Protein AF-A0A553PMZ5-F1 (afdb_monomer)

Solvent-accessible surface area (backbone atoms only — not comparable to full-atom values): 15390 Å² total; per-residue (Å²): 136,86,77,82,78,83,72,42,67,52,76,37,65,59,65,65,88,88,61,95,73,50,71,80,76,51,76,93,72,90,85,48,59,67,47,66,32,43,62,90,55,87,46,72,47,79,44,76,46,96,58,75,43,43,52,51,56,40,78,38,53,38,37,26,44,36,59,35,34,36,34,27,56,89,56,85,76,92,64,89,60,58,68,68,71,72,69,84,50,91,54,49,40,40,18,55,47,14,23,52,38,24,82,64,43,45,42,38,35,35,39,41,76,38,75,64,66,69,65,32,56,49,51,20,50,52,47,38,67,71,43,66,94,65,82,58,71,48,69,64,48,78,46,73,51,60,51,39,66,67,79,47,48,32,23,26,39,35,31,39,45,93,53,75,62,55,47,66,45,83,69,26,67,72,69,44,51,67,71,49,55,50,64,41,54,86,67,82,43,64,22,34,39,74,47,86,33,48,52,61,58,72,92,69,83,86,79,89,78,90,79,90,69,97,62,71,61,81,42,70,75,47,38,54,56,48,53,53,51,52,49,52,52,45,32,75,73,72,44,65,85,83,67,81,87,76,84,79,81,83,79,87,78,132

InterPro domains:
  IPR003886 NIDO domain [PF06119] (62-151)
  IPR003886 NIDO domain [SM00539] (96-202)
  IPR052749 Alpha-tectorin [PTHR46160] (34-154)

Sequence (254 aa):
MAGSLVSHLLLLTSVLALSEIDDLIFYPSGSGVCTTLSDPNETFLLANFTTAFKYFGRTYTQVYVNNNGLLTFKKELPESSPIVFPSNGNEDYIAPLWSDLDDVGLGTYCYQQYSNGNVLDRATQDINQYFPNKGFVASWVFVATWDTTSTDQSTAGFDTIGSTNFFVIPNSSDGQTIPNLKSSSNIGTPGRWAFVVNKGTVNTVGLHLHLSSISNLTDSGNVQVILDKVKQKLVSNGLPSNIQLNLKKVLKKP

Radius of gyration: 20.06 Å; Cα contacts (8 Å, |Δi|>4): 451; chains: 1; bounding box: 42×59×55 Å

Secondary structure (DSSP, 8-state):
--------EEEEE------TTGGGTSPP-SSSEEEE--TT---EEEEEEEEEEEETTEEEEEEEEETTS-EESSS----SS--PSP---SS-EEEEEEE--STT--EEEEEEEESSSHHHHHHHHHHHHHSTTS----S-EEEEEEEE---S-EEEEEE-TTSS--EE-TTSSSSS-THHHHH--SSSSTTEEEEE--SPPP-----------SS-TTSHHHHHHHHHHHHHHHHHTT--TT------------

pLDDT: mean 78.0, std 17.65, range [22.89, 97.5]

Nearest PDB structures (foldseek):
  6rm3-assembly1_SAA  TM=2.200E-01  e=9.663E+00  Vairimorpha necatrix

Structure (mmCIF, N/CA/C/O backbone):
data_AF-A0A553PMZ5-F1
#
_entry.id   AF-A0A553PMZ5-F1
#
loop_
_atom_site.group_PDB
_atom_site.id
_atom_site.type_symbol
_atom_site.label_atom_id
_atom_site.label_alt_id
_atom_site.label_comp_id
_atom_site.label_asym_id
_atom_site.label_entity_id
_atom_site.label_seq_id
_atom_site.pdbx_PDB_ins_code
_atom_site.Cartn_x
_atom_site.Cartn_y
_atom_site.Cartn_z
_atom_site.occupancy
_atom_site.B_iso_or_equiv
_atom_site.auth_seq_id
_atom_site.auth_comp_id
_atom_site.auth_asym_id
_atom_site.auth_atom_id
_atom_site.pdbx_PDB_model_num
ATOM 1 N N . MET A 1 1 ? -14.764 23.176 18.452 1.00 25.45 1 MET A N 1
ATOM 2 C CA . MET A 1 1 ? -13.403 22.837 17.984 1.00 25.45 1 MET A CA 1
ATOM 3 C C . MET A 1 1 ? -13.499 21.558 17.173 1.00 25.45 1 MET A C 1
ATOM 5 O O . MET A 1 1 ? -13.689 20.497 17.750 1.00 25.45 1 MET A O 1
ATOM 9 N N . ALA A 1 2 ? -13.515 21.677 15.846 1.00 23.08 2 ALA A N 1
ATOM 10 C CA . ALA A 1 2 ? -13.634 20.540 14.940 1.00 23.08 2 ALA A CA 1
ATOM 11 C C . ALA A 1 2 ? -12.244 19.919 14.742 1.00 23.08 2 ALA A C 1
ATOM 13 O O . ALA A 1 2 ? -11.346 20.562 14.203 1.00 23.08 2 ALA A O 1
ATOM 14 N N . GLY A 1 3 ? -12.055 18.701 15.248 1.00 22.89 3 GLY A N 1
ATOM 15 C CA . GLY A 1 3 ? -10.835 17.932 15.036 1.00 22.89 3 GLY A CA 1
ATOM 16 C C . GLY A 1 3 ? -10.782 17.426 13.599 1.00 22.89 3 GLY A C 1
ATOM 17 O O . GLY A 1 3 ? -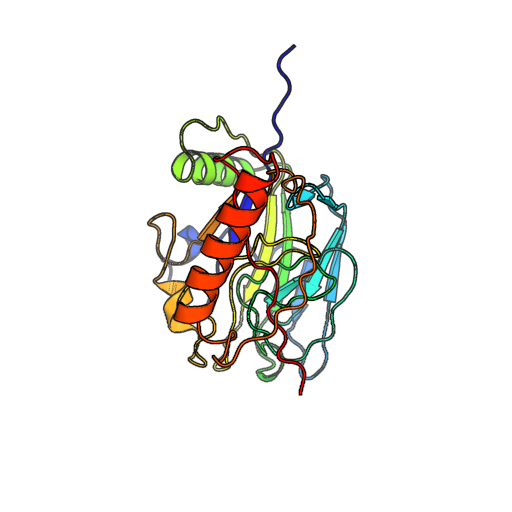11.652 16.668 13.180 1.00 22.89 3 GLY A O 1
ATOM 18 N N . SER A 1 4 ? -9.764 17.856 12.855 1.00 24.50 4 SER A N 1
ATOM 19 C CA . SER A 1 4 ? -9.429 17.316 11.538 1.00 24.50 4 SER A CA 1
ATOM 20 C C . SER A 1 4 ? -9.079 15.829 11.667 1.00 24.50 4 SER A C 1
ATOM 22 O O . SER A 1 4 ? -8.079 15.454 12.284 1.00 24.50 4 SER A O 1
ATOM 24 N N . LEU A 1 5 ? -9.934 14.967 11.116 1.00 23.52 5 LEU A N 1
ATOM 25 C CA . LEU A 1 5 ? -9.668 13.543 10.936 1.00 23.52 5 LEU A CA 1
ATOM 26 C C . LEU A 1 5 ? -8.742 13.381 9.728 1.00 23.52 5 LEU A C 1
ATOM 28 O O . LEU A 1 5 ? -9.196 13.183 8.603 1.00 23.52 5 LEU A O 1
ATOM 32 N N . VAL A 1 6 ? -7.431 13.453 9.969 1.00 25.88 6 VAL A N 1
ATOM 33 C CA . VAL A 1 6 ? -6.418 13.043 8.987 1.00 25.88 6 VAL A CA 1
ATOM 34 C C . VAL A 1 6 ? -6.680 11.574 8.650 1.00 25.88 6 VAL A C 1
ATOM 36 O O . VAL A 1 6 ? -6.454 10.685 9.477 1.00 25.88 6 VAL A O 1
ATOM 39 N N . SER A 1 7 ? -7.242 11.323 7.469 1.00 25.81 7 SER A N 1
ATOM 40 C CA . SER A 1 7 ? -7.565 9.974 7.016 1.00 25.81 7 SER A CA 1
ATOM 41 C C . SER A 1 7 ? -6.520 9.509 6.020 1.00 25.81 7 SER A C 1
ATOM 43 O O . SER A 1 7 ? -6.547 9.882 4.861 1.00 25.81 7 SER A O 1
ATOM 45 N N . HIS A 1 8 ? -5.566 8.707 6.475 1.00 30.11 8 HIS A N 1
ATOM 46 C CA . HIS A 1 8 ? -4.581 8.087 5.595 1.00 30.11 8 HIS A CA 1
ATOM 47 C C . HIS A 1 8 ? -5.246 6.973 4.780 1.00 30.11 8 HIS A C 1
ATOM 49 O O . 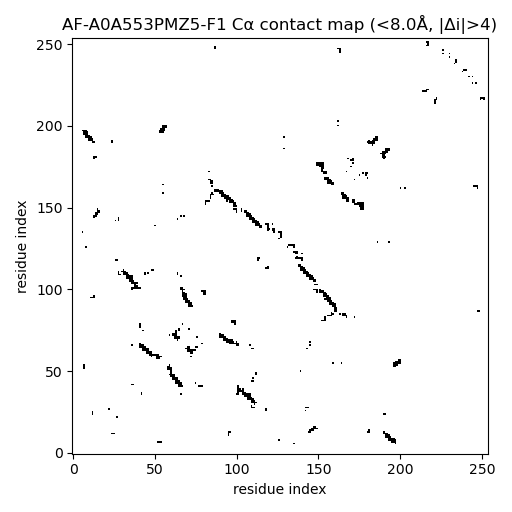HIS A 1 8 ? -5.810 6.033 5.348 1.00 30.11 8 HIS A O 1
ATOM 55 N N . LEU A 1 9 ? -5.209 7.104 3.454 1.00 29.83 9 LEU A N 1
ATOM 56 C CA . LEU A 1 9 ? -5.712 6.110 2.512 1.00 29.83 9 LEU A CA 1
ATOM 57 C C . LEU A 1 9 ? -4.575 5.665 1.597 1.00 29.83 9 LEU A C 1
ATOM 59 O O . LEU A 1 9 ? -3.805 6.492 1.117 1.00 29.83 9 LEU A O 1
ATOM 63 N N . LEU A 1 10 ? -4.494 4.361 1.363 1.00 32.41 10 LEU A N 1
ATOM 64 C CA . LEU A 1 10 ? -3.555 3.761 0.433 1.00 32.41 10 LEU A CA 1
ATOM 65 C C . LEU A 1 10 ? -4.269 3.473 -0.891 1.00 32.41 10 LEU A C 1
ATOM 67 O O . LEU A 1 10 ? -5.275 2.755 -0.894 1.00 32.41 10 LEU A O 1
ATOM 71 N N . LEU A 1 11 ? -3.749 4.022 -1.992 1.00 33.59 11 LEU A N 1
ATOM 72 C CA . LEU A 1 11 ? -4.148 3.654 -3.349 1.00 33.59 11 LEU A CA 1
ATOM 73 C C . LEU A 1 11 ? -3.040 2.786 -3.962 1.00 33.59 11 LEU A C 1
ATOM 75 O O . LEU A 1 11 ? -1.885 3.206 -3.982 1.00 33.59 11 LEU A O 1
ATOM 79 N N . LEU A 1 12 ? -3.388 1.587 -4.432 1.00 33.59 12 LEU A N 1
ATOM 80 C CA . LEU A 1 12 ? -2.475 0.690 -5.146 1.00 33.59 12 LEU A CA 1
ATOM 81 C C . LEU A 1 12 ? -2.867 0.670 -6.625 1.00 33.59 12 LEU A C 1
ATOM 83 O O . LEU A 1 12 ? -4.039 0.463 -6.952 1.00 33.59 12 LEU A O 1
ATOM 87 N N . THR A 1 13 ? -1.890 0.897 -7.501 1.00 33.28 13 THR A N 1
ATOM 88 C CA . THR A 1 13 ? -2.053 0.892 -8.960 1.00 33.28 13 THR A CA 1
ATOM 89 C C . THR A 1 13 ? -0.818 0.233 -9.591 1.00 33.28 13 THR A C 1
ATOM 91 O O . THR A 1 13 ? 0.295 0.623 -9.244 1.00 33.28 13 THR A O 1
ATOM 94 N N . SER A 1 14 ? -0.984 -0.729 -10.508 1.00 31.16 14 SER A N 1
ATOM 95 C CA . SER A 1 14 ? 0.113 -1.456 -11.191 1.00 31.16 14 SER A CA 1
ATOM 96 C C . SER A 1 14 ? 0.048 -1.299 -12.724 1.00 31.16 14 SER A C 1
ATOM 98 O O . SER A 1 14 ? -1.048 -1.414 -13.276 1.00 31.16 14 SER A O 1
ATOM 100 N N . VAL A 1 15 ? 1.189 -1.119 -13.414 1.00 36.25 15 VAL A N 1
ATOM 101 C CA . VAL A 1 15 ? 1.306 -1.043 -14.895 1.00 36.25 15 VAL A CA 1
ATOM 102 C C . VAL A 1 15 ? 2.106 -2.220 -15.468 1.00 36.25 15 VAL A C 1
ATOM 104 O O . VAL A 1 15 ? 3.082 -2.664 -14.881 1.00 36.25 15 VAL A O 1
ATOM 107 N N . LEU A 1 16 ? 1.701 -2.650 -16.668 1.00 28.86 16 LEU A N 1
ATOM 108 C CA . LEU A 1 16 ? 2.590 -3.059 -17.767 1.00 28.86 16 LEU A CA 1
ATOM 109 C C . LEU A 1 16 ? 2.116 -2.236 -18.996 1.00 28.86 16 LEU A C 1
ATOM 111 O O . LEU A 1 16 ? 0.916 -2.259 -19.264 1.00 28.86 16 LEU A O 1
ATOM 115 N N . ALA A 1 17 ? 3.001 -1.504 -19.681 1.00 30.05 17 ALA A N 1
ATOM 116 C CA . ALA A 1 17 ? 2.803 -0.573 -20.828 1.00 30.05 17 ALA A CA 1
ATOM 117 C C . ALA A 1 17 ? 1.750 -0.985 -21.909 1.00 30.05 17 ALA A C 1
ATOM 119 O O . ALA A 1 17 ? 1.487 -2.177 -22.060 1.00 30.05 17 ALA A O 1
ATOM 120 N N . LEU A 1 18 ? 1.122 -0.151 -22.770 1.00 33.75 18 LEU A N 1
ATOM 121 C CA . LEU A 1 18 ? 1.144 1.278 -23.170 1.00 33.75 18 LEU A CA 1
ATOM 122 C C . LEU A 1 18 ? -0.233 1.602 -23.828 1.00 33.75 18 LEU A C 1
ATOM 124 O O . LEU A 1 18 ? -0.583 0.929 -24.800 1.00 33.75 18 LEU A O 1
ATOM 128 N N . SER A 1 19 ? -0.980 2.633 -23.408 1.00 32.91 19 SER A N 1
ATOM 129 C CA . SER A 1 19 ? -1.878 3.421 -24.293 1.00 32.91 19 SER A CA 1
ATOM 130 C C . SER A 1 19 ? -2.309 4.744 -23.635 1.00 32.91 19 SER A C 1
ATOM 132 O O . SER A 1 19 ? -2.380 4.817 -22.417 1.00 32.91 19 SER A O 1
ATOM 134 N N . GLU A 1 20 ? -2.669 5.776 -24.411 1.00 34.62 20 GLU A N 1
ATOM 135 C CA . GLU A 1 20 ? -3.113 7.120 -23.949 1.00 34.62 20 GLU A CA 1
ATOM 136 C C . GLU A 1 20 ? -4.322 7.132 -22.970 1.00 34.62 20 GLU A C 1
ATOM 138 O O . GLU A 1 20 ? -4.733 8.187 -22.491 1.00 34.62 20 GLU A O 1
ATOM 143 N N . ILE A 1 21 ? -4.889 5.967 -22.636 1.00 40.78 21 ILE A N 1
ATOM 144 C CA . ILE A 1 21 ? -5.911 5.765 -21.593 1.00 40.78 21 ILE A CA 1
ATOM 145 C C . ILE A 1 21 ? -5.276 5.664 -20.179 1.00 40.78 21 ILE A C 1
ATOM 147 O O . ILE A 1 21 ? -5.972 5.841 -19.176 1.00 40.78 21 ILE A O 1
ATOM 151 N N . ASP A 1 22 ? -3.958 5.443 -20.078 1.00 50.66 22 ASP A N 1
ATOM 152 C CA . ASP A 1 22 ? -3.235 5.181 -18.822 1.00 50.66 22 ASP A CA 1
ATOM 153 C C . ASP A 1 22 ? -3.060 6.422 -17.915 1.00 50.66 22 ASP A C 1
ATOM 155 O O . ASP A 1 22 ? -3.093 6.291 -16.688 1.00 50.66 22 ASP A O 1
ATOM 159 N N . ASP A 1 23 ? -2.994 7.643 -18.461 1.00 49.78 23 ASP A N 1
ATOM 160 C CA . ASP A 1 23 ? -2.792 8.875 -17.665 1.00 49.78 23 ASP A CA 1
ATOM 161 C C . ASP A 1 23 ? -3.949 9.179 -16.691 1.00 49.78 23 ASP A C 1
ATOM 163 O O . ASP A 1 23 ? -3.778 9.850 -15.664 1.00 49.78 23 ASP A O 1
ATOM 167 N N . LEU A 1 24 ? -5.147 8.647 -16.967 1.00 57.34 24 LEU A N 1
ATOM 168 C CA . LEU A 1 24 ? -6.301 8.796 -16.079 1.00 57.34 24 LEU A CA 1
ATOM 169 C C . LEU A 1 24 ? -6.300 7.802 -14.914 1.00 57.34 24 LEU A C 1
ATOM 171 O O . LEU A 1 24 ? -7.015 8.021 -13.934 1.00 57.34 24 LEU A O 1
ATOM 175 N N . ILE A 1 25 ? -5.536 6.709 -14.982 1.00 68.06 25 ILE A N 1
ATOM 176 C CA . ILE A 1 25 ? -5.534 5.667 -13.946 1.00 68.06 25 ILE A CA 1
ATOM 177 C C . ILE A 1 25 ? -4.497 5.989 -12.866 1.00 68.06 25 ILE A C 1
ATOM 179 O O . ILE A 1 25 ? -4.815 5.874 -11.681 1.00 68.06 25 ILE A O 1
ATOM 183 N N . PHE A 1 26 ? -3.320 6.488 -13.244 1.00 74.56 26 PHE A N 1
ATOM 184 C CA . PHE A 1 26 ? -2.197 6.704 -12.325 1.00 74.56 26 PHE A CA 1
ATOM 185 C C . PHE A 1 26 ? -2.093 8.147 -11.847 1.00 74.56 26 PHE A C 1
ATOM 187 O O . PHE A 1 26 ? -2.431 9.086 -12.569 1.00 74.56 26 PHE A O 1
ATOM 194 N N . TYR A 1 27 ? -1.619 8.334 -10.616 1.00 84.44 27 TYR A N 1
ATOM 195 C CA . TYR A 1 27 ? -1.111 9.641 -10.208 1.00 84.44 27 TYR A CA 1
ATOM 196 C C . TYR A 1 27 ? 0.161 9.977 -10.992 1.00 84.44 27 TYR A C 1
ATOM 198 O O . TYR A 1 27 ? 0.856 9.054 -11.416 1.00 84.44 27 TYR A O 1
ATOM 206 N N . PRO A 1 28 ? 0.498 11.271 -11.152 1.00 82.12 28 PRO A N 1
ATOM 207 C CA . PRO A 1 28 ? 1.703 11.665 -11.869 1.00 82.12 28 PRO A CA 1
ATOM 208 C C . PRO A 1 28 ? 2.955 10.988 -11.294 1.00 82.12 28 PRO A C 1
ATOM 210 O O . PRO A 1 28 ? 3.172 10.997 -10.076 1.00 82.12 28 PRO A O 1
ATOM 213 N N . SER A 1 29 ? 3.760 10.419 -12.189 1.00 72.19 29 SER A N 1
ATOM 214 C CA . SER A 1 29 ? 4.991 9.679 -11.906 1.00 72.19 29 SER A CA 1
ATOM 215 C C . SER A 1 29 ? 6.175 10.269 -12.689 1.00 72.19 29 SER A C 1
ATOM 217 O O . SER A 1 29 ? 6.002 11.123 -13.557 1.00 72.19 29 SER A O 1
ATOM 219 N N . GLY A 1 30 ? 7.405 9.876 -12.343 1.00 64.38 30 GLY A N 1
ATOM 220 C CA . GLY A 1 30 ? 8.611 10.216 -13.114 1.00 64.38 30 GLY A CA 1
ATOM 221 C C . GLY A 1 30 ? 9.298 11.555 -12.797 1.00 64.38 30 GLY A C 1
ATOM 222 O O . GLY A 1 30 ? 10.467 11.708 -13.130 1.00 64.38 30 GLY A O 1
ATOM 223 N N . SER A 1 31 ? 8.652 12.504 -12.104 1.00 76.50 31 SER A N 1
ATOM 224 C CA . SER A 1 31 ? 9.313 13.749 -11.634 1.00 76.50 31 SER A CA 1
ATOM 225 C C . SER A 1 31 ? 9.898 13.669 -10.216 1.00 76.50 31 SER A C 1
ATOM 227 O O . SER A 1 31 ? 10.395 14.661 -9.682 1.00 76.50 31 SER A O 1
ATOM 229 N N . GLY A 1 32 ? 9.774 12.504 -9.581 1.00 86.19 32 GLY A N 1
ATOM 230 C CA . GLY A 1 32 ? 10.204 12.250 -8.212 1.00 86.19 32 GLY A CA 1
ATOM 231 C C . GLY A 1 32 ? 11.655 11.783 -8.094 1.00 86.19 32 GLY A C 1
ATOM 232 O O . GLY A 1 32 ? 12.478 11.973 -8.986 1.00 86.19 32 GLY A O 1
ATOM 233 N N . VAL A 1 33 ? 11.962 11.143 -6.966 1.00 94.19 33 VAL A N 1
ATOM 234 C CA . VAL A 1 33 ? 13.227 10.425 -6.781 1.00 94.19 33 VAL A CA 1
ATOM 235 C C . VAL A 1 33 ? 13.081 9.068 -7.449 1.00 94.19 33 VAL A C 1
ATOM 237 O O . VAL A 1 33 ? 12.208 8.295 -7.061 1.00 94.19 33 VAL A O 1
ATOM 240 N N . CYS A 1 34 ? 13.918 8.799 -8.444 1.00 91.44 34 CYS A N 1
ATOM 241 C CA . CYS A 1 34 ? 13.857 7.605 -9.276 1.00 91.44 34 CYS A CA 1
ATOM 242 C C . CYS A 1 34 ? 15.217 6.922 -9.347 1.00 91.44 34 CYS A C 1
ATOM 244 O O . CYS A 1 34 ? 16.255 7.586 -9.316 1.00 91.44 34 CYS A O 1
ATOM 246 N N . THR A 1 35 ? 15.201 5.607 -9.523 1.00 90.62 35 THR A N 1
ATOM 247 C CA . THR A 1 35 ? 16.377 4.845 -9.941 1.00 90.62 35 THR A CA 1
ATOM 248 C C . THR A 1 35 ? 15.960 3.723 -10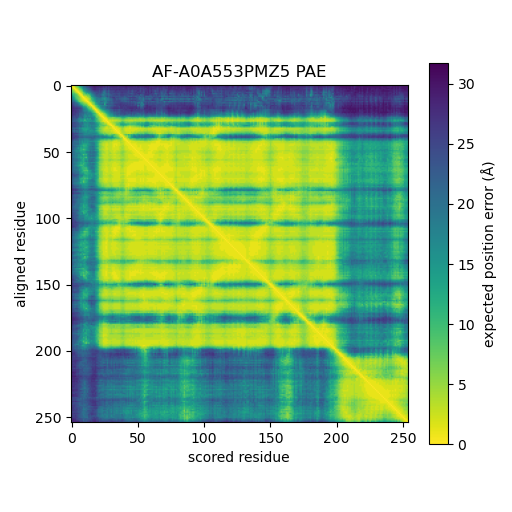.890 1.00 90.62 35 THR A C 1
ATOM 250 O O . THR A 1 35 ? 14.777 3.385 -11.004 1.00 90.62 35 THR A O 1
ATOM 253 N N . THR A 1 36 ? 16.925 3.191 -11.630 1.00 87.00 36 THR A N 1
ATOM 254 C CA . THR A 1 36 ? 16.708 2.066 -12.538 1.00 87.00 36 THR A CA 1
ATOM 255 C C . THR A 1 36 ? 16.542 0.779 -11.746 1.00 87.00 36 THR A C 1
ATOM 257 O O . THR A 1 36 ? 17.215 0.581 -10.732 1.00 87.00 36 THR A O 1
ATOM 260 N N . LEU A 1 37 ? 15.684 -0.113 -12.235 1.00 81.56 37 LEU A N 1
ATOM 261 C CA . LEU A 1 37 ? 15.741 -1.511 -11.818 1.00 81.56 37 LEU A CA 1
ATOM 262 C C . LEU A 1 37 ? 17.121 -2.045 -12.222 1.00 81.56 37 LEU A C 1
ATOM 264 O O . LEU A 1 37 ? 17.540 -1.858 -13.364 1.00 81.56 37 LEU A O 1
ATOM 268 N N . SER A 1 38 ? 17.869 -2.583 -11.259 1.00 71.25 38 SER A N 1
ATOM 269 C CA . SER A 1 38 ? 19.249 -3.031 -11.475 1.00 71.25 38 SER A CA 1
ATOM 270 C C . SER A 1 38 ? 19.348 -4.515 -11.157 1.00 71.25 38 SER A C 1
ATOM 272 O O . SER A 1 38 ? 19.299 -4.892 -9.994 1.00 71.25 38 SER A O 1
ATOM 274 N N . ASP A 1 39 ? 19.540 -5.328 -12.185 1.00 65.31 39 ASP A N 1
ATOM 275 C CA . ASP A 1 39 ? 19.894 -6.743 -12.058 1.00 65.31 39 ASP A CA 1
ATOM 276 C C . ASP A 1 39 ? 21.306 -6.880 -11.430 1.00 65.31 39 ASP A C 1
ATOM 278 O O . ASP A 1 39 ? 22.220 -6.147 -11.850 1.00 65.31 39 ASP A O 1
ATOM 282 N N . PRO A 1 40 ? 21.557 -7.764 -10.438 1.00 63.16 40 PRO A N 1
ATOM 283 C CA . PRO A 1 40 ? 20.638 -8.602 -9.640 1.00 63.16 40 PRO A CA 1
ATOM 284 C C . PRO A 1 40 ? 20.488 -8.073 -8.197 1.00 63.16 40 PRO A C 1
ATOM 286 O O . PRO A 1 40 ? 20.452 -8.844 -7.234 1.00 63.16 40 PRO A O 1
ATOM 289 N N . ASN A 1 41 ? 20.613 -6.757 -7.993 1.00 71.62 41 ASN A N 1
ATOM 290 C CA . ASN A 1 41 ? 20.751 -6.209 -6.646 1.00 71.62 41 ASN A CA 1
ATOM 291 C C . ASN A 1 41 ? 19.422 -5.654 -6.139 1.00 71.62 41 ASN A C 1
ATOM 293 O O . ASN A 1 41 ? 18.911 -4.662 -6.661 1.00 71.62 41 ASN A O 1
ATOM 297 N N . GLU A 1 42 ? 18.986 -6.191 -5.001 1.00 83.31 42 GLU A N 1
ATOM 298 C CA . GLU A 1 42 ? 17.930 -5.600 -4.186 1.00 83.31 42 GLU A CA 1
ATOM 299 C C . GLU A 1 42 ? 18.298 -4.161 -3.820 1.00 83.31 42 GLU A C 1
ATOM 301 O O . GLU A 1 42 ? 19.284 -3.893 -3.121 1.00 83.31 42 GLU A O 1
ATOM 306 N N . THR A 1 43 ? 17.498 -3.219 -4.311 1.00 89.94 43 THR A N 1
ATOM 307 C CA . THR A 1 43 ? 17.735 -1.787 -4.139 1.00 89.94 43 THR A CA 1
ATOM 308 C C . THR A 1 43 ? 16.545 -1.119 -3.466 1.00 89.94 43 THR A C 1
ATOM 310 O O . THR A 1 43 ? 15.381 -1.475 -3.653 1.00 89.94 43 THR A O 1
ATOM 313 N N . PHE A 1 44 ? 16.840 -0.104 -2.653 1.00 92.69 44 PHE A N 1
ATOM 314 C CA . PHE A 1 44 ? 15.850 0.559 -1.812 1.00 92.69 44 PHE A CA 1
ATOM 315 C C . PHE A 1 44 ? 15.984 2.072 -1.925 1.00 92.69 44 PHE A C 1
ATOM 317 O O . PHE A 1 44 ? 17.075 2.630 -1.815 1.00 92.69 44 PHE A O 1
ATOM 324 N N . LEU A 1 45 ? 14.853 2.749 -2.093 1.00 94.44 45 LEU A N 1
ATOM 325 C CA . LEU A 1 45 ? 14.762 4.193 -1.940 1.00 94.44 45 LEU A CA 1
ATOM 326 C C . LEU A 1 45 ? 14.137 4.503 -0.578 1.00 94.44 45 LEU A C 1
ATOM 328 O O . LEU A 1 45 ? 12.963 4.210 -0.340 1.00 94.44 45 LEU A O 1
ATOM 332 N N . LEU A 1 46 ? 14.917 5.106 0.321 1.00 97.12 46 LEU A N 1
ATOM 333 C CA . LEU A 1 46 ? 14.411 5.613 1.595 1.00 97.12 46 LEU A CA 1
ATOM 334 C C . LEU A 1 46 ? 13.739 6.973 1.384 1.00 97.12 46 LEU A C 1
ATOM 336 O O . LEU A 1 46 ? 14.396 7.960 1.054 1.00 97.12 46 LEU A O 1
ATOM 340 N N . ALA A 1 47 ? 12.441 7.041 1.661 1.00 96.75 47 ALA A N 1
ATOM 341 C CA . ALA A 1 47 ? 11.687 8.282 1.667 1.00 96.75 47 ALA A CA 1
ATOM 342 C C . ALA A 1 47 ? 11.282 8.666 3.093 1.00 96.75 47 ALA A C 1
ATOM 344 O O . ALA A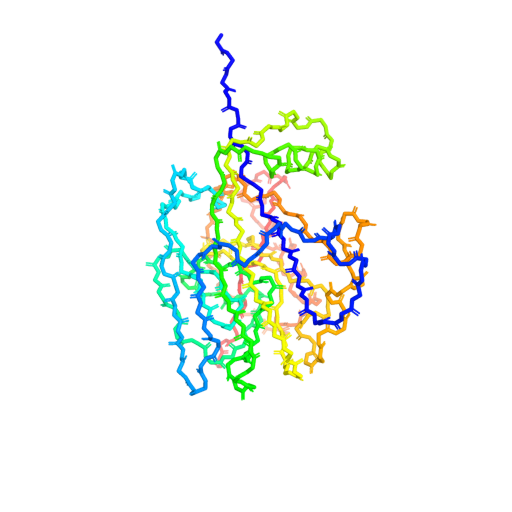 1 47 ? 10.492 7.977 3.737 1.00 96.75 47 ALA A O 1
ATOM 345 N N . ASN A 1 48 ? 11.765 9.815 3.566 1.00 97.50 48 ASN A N 1
ATOM 346 C CA . ASN A 1 48 ? 11.264 10.433 4.793 1.00 97.50 48 ASN A CA 1
ATOM 347 C C . ASN A 1 48 ? 9.938 11.143 4.501 1.00 97.50 48 ASN A C 1
ATOM 349 O O . ASN A 1 48 ? 9.861 12.001 3.615 1.00 97.50 48 ASN A O 1
ATOM 353 N N . PHE A 1 49 ? 8.889 10.798 5.240 1.00 95.44 49 PHE A N 1
ATOM 354 C CA . PHE A 1 49 ? 7.577 11.401 5.068 1.00 95.44 49 PHE A CA 1
ATOM 355 C C . PHE A 1 49 ? 7.540 12.825 5.618 1.00 95.44 49 PHE A C 1
ATOM 357 O O . PHE A 1 49 ? 7.874 13.072 6.777 1.00 95.44 49 PHE A O 1
ATOM 364 N N . THR A 1 50 ? 7.033 13.762 4.817 1.00 93.19 50 THR A N 1
ATOM 365 C CA . THR A 1 50 ? 6.780 15.142 5.263 1.00 93.19 50 THR A CA 1
ATOM 366 C C . THR A 1 50 ? 5.541 15.248 6.154 1.00 93.19 50 THR A C 1
ATOM 368 O O . THR A 1 50 ? 5.292 16.277 6.777 1.00 93.19 50 THR A O 1
ATOM 371 N N . THR A 1 51 ? 4.720 14.201 6.204 1.00 90.12 51 THR A N 1
ATOM 372 C CA . THR A 1 51 ? 3.554 14.081 7.082 1.00 90.12 51 THR A CA 1
ATOM 373 C C . THR A 1 51 ? 3.486 12.655 7.602 1.00 90.12 51 THR A C 1
ATOM 375 O O . THR A 1 51 ? 3.544 11.712 6.822 1.00 90.12 51 THR A O 1
ATOM 378 N N . ALA A 1 52 ? 3.354 12.483 8.918 1.00 89.62 52 ALA A N 1
ATOM 379 C CA . ALA A 1 52 ? 3.317 11.156 9.522 1.00 89.62 52 ALA A CA 1
ATOM 380 C C . ALA A 1 52 ? 2.170 10.314 8.936 1.00 89.62 52 ALA A C 1
ATOM 382 O O . ALA A 1 52 ? 1.019 10.756 8.930 1.00 89.62 52 ALA A O 1
ATOM 383 N N . PHE A 1 53 ? 2.484 9.109 8.463 1.00 90.50 53 PHE A N 1
ATOM 384 C CA . PHE A 1 53 ? 1.548 8.181 7.838 1.00 90.50 53 PHE A CA 1
ATOM 385 C C . PHE A 1 53 ? 1.003 7.197 8.871 1.00 90.50 53 PHE A C 1
ATOM 387 O O . PHE A 1 53 ? 1.775 6.567 9.594 1.00 90.50 53 PHE A O 1
ATOM 394 N N . LYS A 1 54 ? -0.323 7.050 8.956 1.00 87.94 54 LYS A N 1
ATOM 395 C CA . LYS A 1 54 ? -0.945 6.054 9.835 1.00 87.94 54 LYS A CA 1
ATOM 396 C C . LYS A 1 54 ? -1.300 4.792 9.064 1.00 87.94 54 LYS A C 1
ATOM 398 O O . LYS A 1 54 ? -2.091 4.846 8.126 1.00 87.94 54 LYS A O 1
ATOM 403 N N . TYR A 1 55 ? -0.786 3.663 9.534 1.00 89.75 55 TYR A N 1
ATOM 404 C CA . TYR A 1 55 ? -1.035 2.339 8.981 1.00 89.75 55 TYR A CA 1
ATOM 405 C C . TYR A 1 55 ? -1.442 1.378 10.101 1.00 89.75 55 TYR A C 1
ATOM 407 O O . TYR A 1 55 ? -0.659 1.079 11.001 1.00 89.75 55 TYR A O 1
ATOM 415 N N . PHE A 1 56 ? -2.711 0.971 10.091 1.00 85.62 56 PHE A N 1
ATOM 416 C CA . PHE A 1 56 ? -3.364 0.103 11.072 1.00 85.62 56 PHE A CA 1
ATOM 417 C C . PHE A 1 56 ? -3.009 0.433 12.530 1.00 85.62 56 PHE A C 1
ATOM 419 O O . PHE A 1 56 ? -2.543 -0.409 13.290 1.00 85.62 56 PHE A O 1
ATOM 426 N N . GLY A 1 57 ? -3.205 1.692 12.928 1.00 84.19 57 GLY A N 1
ATOM 427 C CA . GLY A 1 57 ? -2.947 2.171 14.292 1.00 84.19 57 GLY A CA 1
ATOM 428 C C . GLY A 1 57 ? -1.485 2.467 14.625 1.00 84.19 57 GLY A C 1
ATOM 429 O O . GLY A 1 57 ? -1.215 2.977 15.712 1.00 84.19 57 GLY A O 1
ATOM 430 N N . ARG A 1 58 ? -0.550 2.207 13.708 1.00 88.88 58 ARG A N 1
ATOM 431 C CA . ARG A 1 58 ? 0.859 2.595 13.837 1.00 88.88 58 ARG A CA 1
ATOM 432 C C . ARG A 1 58 ? 1.129 3.858 13.045 1.00 88.88 58 ARG A C 1
ATOM 434 O O . ARG A 1 58 ? 0.500 4.097 12.020 1.00 88.88 58 ARG A O 1
ATOM 441 N N . THR A 1 59 ? 2.061 4.658 13.538 1.00 91.62 59 THR A N 1
ATOM 442 C CA . THR A 1 59 ? 2.476 5.903 12.895 1.00 91.62 59 THR A CA 1
ATOM 443 C C . THR A 1 59 ? 3.893 5.733 12.376 1.00 91.62 59 THR A C 1
ATOM 445 O O . THR A 1 59 ? 4.785 5.371 13.142 1.00 91.62 59 THR A O 1
ATOM 448 N N . TYR A 1 60 ? 4.086 6.026 11.097 1.00 94.56 60 TYR A N 1
ATOM 449 C CA . TYR A 1 60 ? 5.359 5.951 10.399 1.00 94.56 60 TYR A CA 1
ATOM 450 C C . TYR A 1 60 ? 5.769 7.327 9.881 1.00 94.56 60 TYR A C 1
ATOM 452 O O . TYR A 1 60 ? 4.931 8.136 9.483 1.00 94.56 60 TYR A O 1
ATOM 460 N N . THR A 1 61 ? 7.069 7.594 9.896 1.00 96.69 61 THR A N 1
ATOM 461 C CA . THR A 1 61 ? 7.676 8.842 9.403 1.00 96.69 61 THR A CA 1
ATOM 462 C C . THR A 1 61 ? 8.582 8.607 8.202 1.00 96.69 61 THR A C 1
ATOM 464 O O . THR A 1 61 ? 9.200 9.545 7.718 1.00 96.69 61 THR A O 1
ATOM 467 N N . GLN A 1 62 ? 8.676 7.366 7.731 1.00 97.19 62 GLN A N 1
ATOM 468 C CA . GLN A 1 62 ? 9.508 6.972 6.605 1.00 97.19 62 GLN A CA 1
ATOM 469 C C . GLN A 1 62 ? 8.942 5.717 5.938 1.00 97.19 62 GLN A C 1
ATOM 471 O O . GLN A 1 62 ? 8.161 4.989 6.558 1.00 97.19 62 GLN A O 1
ATOM 476 N N . VAL A 1 63 ? 9.375 5.461 4.709 1.00 97.50 63 VAL A N 1
ATOM 477 C CA . VAL A 1 63 ? 9.107 4.237 3.951 1.00 97.50 63 VAL A CA 1
ATOM 478 C C . VAL A 1 63 ? 10.331 3.869 3.122 1.00 97.50 63 VAL A C 1
ATOM 480 O O . VAL A 1 63 ? 11.046 4.741 2.631 1.00 97.50 63 VAL A O 1
ATOM 483 N N . TYR A 1 64 ? 10.552 2.575 2.971 1.00 96.69 64 TYR A N 1
ATOM 484 C CA . TYR A 1 64 ? 11.499 1.991 2.041 1.00 96.69 64 TYR A CA 1
ATOM 485 C C . TYR A 1 64 ? 10.711 1.513 0.830 1.00 96.69 64 TYR A C 1
ATOM 487 O O . TYR A 1 64 ? 9.810 0.683 0.962 1.00 96.69 64 TYR A O 1
ATOM 495 N N . VAL A 1 65 ? 11.025 2.078 -0.331 1.00 94.62 65 VAL A N 1
ATOM 496 C CA . VAL A 1 65 ? 10.492 1.647 -1.622 1.00 94.62 65 VAL A CA 1
ATOM 497 C C . VAL A 1 65 ? 11.491 0.664 -2.204 1.00 94.62 65 VAL A C 1
ATOM 499 O O . VAL A 1 65 ? 12.600 1.061 -2.554 1.00 94.62 65 VAL A O 1
ATOM 502 N N . ASN A 1 66 ? 11.127 -0.609 -2.240 1.00 92.44 66 ASN A N 1
ATOM 503 C CA . ASN A 1 66 ? 11.959 -1.667 -2.794 1.00 92.44 66 ASN A CA 1
ATOM 504 C C . ASN A 1 66 ? 11.687 -1.801 -4.306 1.00 92.44 66 ASN A C 1
ATOM 506 O O . ASN A 1 66 ? 10.552 -1.619 -4.757 1.00 92.44 66 ASN A O 1
ATOM 510 N N . ASN A 1 67 ? 12.735 -2.068 -5.084 1.00 89.50 67 ASN A N 1
ATOM 511 C CA . ASN A 1 67 ? 12.694 -2.260 -6.539 1.00 89.50 67 ASN A CA 1
ATOM 512 C C . ASN A 1 67 ? 11.711 -3.350 -6.991 1.00 89.50 67 ASN A C 1
ATOM 514 O O . ASN A 1 67 ? 11.097 -3.198 -8.042 1.00 89.50 67 ASN A O 1
ATOM 518 N N . ASN A 1 68 ? 11.466 -4.350 -6.152 1.00 88.50 68 ASN A N 1
ATOM 519 C CA . ASN A 1 68 ? 10.563 -5.474 -6.380 1.00 88.50 68 ASN A CA 1
ATOM 520 C C . ASN A 1 68 ? 9.105 -5.205 -5.992 1.00 88.50 68 ASN A C 1
ATOM 522 O O . ASN A 1 68 ? 8.308 -6.121 -5.817 1.00 88.50 68 ASN A O 1
ATOM 526 N N . GLY A 1 69 ? 8.704 -3.931 -5.911 1.00 88.62 69 GLY A N 1
ATOM 527 C CA . GLY A 1 69 ? 7.291 -3.553 -5.824 1.00 88.62 69 GLY A CA 1
ATOM 528 C C . GLY A 1 69 ? 6.674 -3.664 -4.433 1.00 88.62 69 GLY A C 1
ATOM 529 O O . GLY A 1 69 ? 5.449 -3.758 -4.274 1.00 88.62 69 GLY A O 1
ATOM 530 N N . LEU A 1 70 ? 7.536 -3.615 -3.418 1.00 91.06 70 LEU A N 1
ATOM 531 C CA . LEU A 1 70 ? 7.192 -3.679 -2.007 1.00 91.06 70 LEU A CA 1
ATOM 532 C C . LEU A 1 70 ? 7.498 -2.355 -1.293 1.00 91.06 70 LEU A C 1
ATOM 534 O O . LEU A 1 70 ? 8.518 -1.706 -1.526 1.00 91.06 70 LEU A O 1
ATOM 538 N N . LEU A 1 71 ? 6.625 -1.978 -0.363 1.00 94.88 71 LEU A N 1
ATOM 539 C CA . LEU A 1 71 ? 6.858 -0.918 0.607 1.00 94.88 71 LEU A CA 1
ATOM 540 C C . LEU A 1 71 ? 6.904 -1.497 2.023 1.00 94.88 71 LEU A C 1
ATOM 542 O O . LEU A 1 71 ? 5.976 -2.189 2.458 1.00 94.88 71 LEU A O 1
ATOM 546 N N . THR A 1 72 ? 7.943 -1.129 2.767 1.00 95.31 72 THR A N 1
ATOM 547 C CA . THR A 1 72 ? 8.095 -1.405 4.203 1.00 95.31 72 THR A CA 1
ATOM 548 C C . THR A 1 72 ? 8.415 -0.116 4.953 1.00 95.31 72 THR A C 1
ATOM 550 O O . THR A 1 72 ? 8.888 0.861 4.381 1.00 95.31 72 THR A O 1
ATOM 553 N N . PHE A 1 73 ? 8.153 -0.067 6.259 1.00 95.69 73 PHE A N 1
ATOM 554 C CA . PHE A 1 73 ? 8.255 1.196 7.009 1.00 95.69 73 PHE A CA 1
ATOM 555 C C . PHE A 1 73 ? 9.415 1.266 8.005 1.00 95.69 73 PHE A C 1
ATOM 557 O O . PHE A 1 73 ? 9.838 2.355 8.393 1.00 95.69 73 PHE A O 1
ATOM 564 N N . LYS A 1 74 ? 9.923 0.118 8.465 1.00 94.38 74 LYS A N 1
ATOM 565 C CA . LYS A 1 74 ? 10.935 0.069 9.535 1.00 94.38 74 LYS A CA 1
ATOM 566 C C . LYS A 1 74 ? 12.341 -0.188 9.032 1.00 94.38 74 LYS A C 1
ATOM 568 O O . LYS A 1 74 ? 13.282 0.344 9.611 1.00 94.38 74 LYS A O 1
ATOM 573 N N . LYS A 1 75 ? 12.470 -1.018 8.004 1.00 93.62 75 LYS A N 1
ATOM 574 C CA . LYS A 1 75 ? 13.749 -1.436 7.447 1.00 93.62 75 LYS A CA 1
ATOM 575 C C . LYS A 1 75 ? 13.581 -1.885 6.005 1.00 93.62 75 LYS A C 1
ATOM 577 O O . LYS A 1 75 ? 12.485 -2.282 5.602 1.00 93.62 75 LYS A O 1
ATOM 582 N N . GLU A 1 76 ? 14.696 -1.890 5.296 1.00 91.88 76 GLU A N 1
ATOM 583 C CA . GLU A 1 76 ? 14.865 -2.594 4.030 1.00 91.88 76 GLU A CA 1
ATOM 584 C C . GLU A 1 76 ? 14.582 -4.085 4.228 1.00 91.88 76 GLU A C 1
ATOM 586 O O . GLU A 1 76 ? 14.932 -4.673 5.261 1.00 91.88 76 GLU A O 1
ATOM 591 N N . LEU A 1 77 ? 13.919 -4.687 3.248 1.00 86.75 77 LEU A N 1
ATOM 592 C CA . LEU A 1 77 ? 13.647 -6.114 3.226 1.00 86.75 77 LEU A CA 1
ATOM 593 C C . LEU A 1 77 ? 14.269 -6.701 1.957 1.00 86.75 77 LEU A C 1
ATOM 595 O O . LEU A 1 77 ? 13.661 -6.577 0.899 1.00 86.75 77 LEU A O 1
ATOM 599 N N . PRO A 1 78 ? 15.465 -7.302 2.055 1.00 78.12 78 PRO A N 1
ATOM 600 C CA . PRO A 1 78 ? 16.080 -8.010 0.943 1.00 78.12 78 PRO A CA 1
ATOM 601 C C . PRO A 1 78 ? 15.406 -9.378 0.830 1.00 78.12 78 PRO A C 1
ATOM 603 O O . PRO A 1 78 ? 15.841 -10.346 1.452 1.00 78.12 78 PRO A O 1
ATOM 606 N N . GLU A 1 79 ? 14.278 -9.425 0.133 1.00 72.06 79 GLU A N 1
ATOM 607 C CA . GLU A 1 79 ? 13.537 -10.654 -0.133 1.00 72.06 79 GLU A CA 1
ATOM 608 C C . GLU A 1 79 ? 13.331 -10.765 -1.639 1.00 72.06 79 GLU A C 1
ATOM 610 O O . GLU A 1 79 ? 12.582 -9.983 -2.220 1.00 72.06 79 GLU A O 1
ATOM 615 N N . SER A 1 80 ? 13.978 -11.770 -2.225 1.00 68.31 80 SER A N 1
ATOM 616 C CA . SER A 1 80 ? 14.090 -11.964 -3.671 1.00 68.31 80 SER A CA 1
ATOM 617 C C . SER A 1 80 ? 12.832 -12.544 -4.310 1.00 68.31 80 SER A C 1
ATOM 619 O O . SER A 1 80 ? 12.842 -12.916 -5.472 1.00 68.31 80 SER A O 1
ATOM 621 N N . SER A 1 81 ? 11.752 -12.769 -3.557 1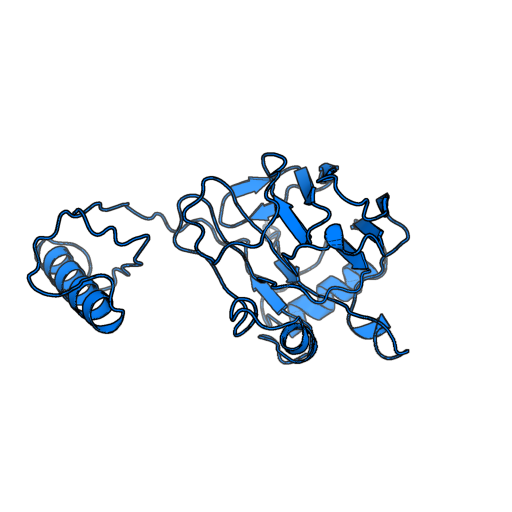.00 77.81 81 SER A N 1
ATOM 622 C CA . SER A 1 81 ? 10.540 -13.368 -4.116 1.00 77.81 81 SER A CA 1
ATOM 623 C C . SER A 1 81 ? 9.281 -12.979 -3.343 1.00 77.81 81 SER A C 1
ATOM 625 O O . SER A 1 81 ? 9.307 -12.840 -2.116 1.00 77.81 81 SER A O 1
ATOM 627 N N . PRO A 1 82 ? 8.133 -12.854 -4.030 1.00 78.94 82 PRO A N 1
ATOM 628 C CA . PRO A 1 82 ? 6.878 -12.540 -3.371 1.00 78.94 82 PRO A CA 1
ATOM 629 C C . PRO A 1 82 ? 6.426 -13.669 -2.440 1.00 78.94 82 PRO A C 1
ATOM 631 O O . PRO A 1 82 ? 6.410 -14.847 -2.800 1.00 78.94 82 PRO A O 1
ATOM 634 N N . ILE A 1 83 ? 5.976 -13.294 -1.241 1.00 80.56 83 ILE A N 1
ATOM 635 C CA . ILE A 1 83 ? 5.378 -14.217 -0.268 1.00 80.56 83 ILE A CA 1
ATOM 636 C C . ILE A 1 83 ? 3.858 -14.055 -0.221 1.00 80.56 83 ILE A C 1
ATOM 638 O O . ILE A 1 83 ? 3.316 -12.967 -0.403 1.00 80.56 83 ILE A O 1
ATOM 642 N N . VAL A 1 84 ? 3.153 -15.134 0.117 1.00 80.88 84 VAL A N 1
ATOM 643 C CA . VAL A 1 84 ? 1.693 -15.111 0.280 1.00 80.88 84 VAL A CA 1
ATOM 644 C C . VAL A 1 84 ? 1.306 -14.400 1.582 1.00 80.88 84 VAL A C 1
ATOM 646 O O . VAL A 1 84 ? 1.836 -14.720 2.650 1.00 80.88 84 VAL A O 1
ATOM 649 N N . PHE A 1 85 ? 0.332 -13.482 1.526 1.00 85.06 85 PHE A N 1
ATOM 650 C CA . PHE A 1 85 ? -0.250 -12.899 2.739 1.00 85.06 85 PHE A CA 1
ATOM 651 C C . PHE A 1 85 ? -1.343 -13.798 3.356 1.00 85.06 85 PHE A C 1
ATOM 653 O O . PHE A 1 85 ? -2.133 -14.400 2.627 1.00 85.06 85 PHE A O 1
ATOM 660 N N . PRO A 1 86 ? -1.436 -13.882 4.697 1.00 85.00 86 PRO A N 1
ATOM 661 C CA . PRO A 1 86 ? -0.591 -13.188 5.660 1.00 85.00 86 PRO A CA 1
ATOM 662 C C . PRO A 1 86 ? 0.784 -13.857 5.764 1.00 85.00 86 PRO A C 1
ATOM 664 O O . PRO A 1 86 ? 0.896 -15.063 6.002 1.00 85.00 86 PRO A O 1
ATOM 667 N N . SER A 1 87 ? 1.834 -13.045 5.687 1.00 82.38 87 SER A N 1
ATOM 668 C CA . SER A 1 87 ? 3.228 -13.478 5.811 1.00 82.38 87 SER A CA 1
ATOM 669 C C . SER A 1 87 ? 3.527 -14.071 7.189 1.00 82.38 87 SER A C 1
ATOM 671 O O . SER A 1 87 ? 4.472 -14.838 7.362 1.00 82.38 87 SER A O 1
ATOM 673 N N . ASN A 1 88 ? 2.733 -13.699 8.205 1.00 79.88 88 ASN A N 1
ATOM 674 C CA . ASN A 1 88 ? 3.037 -13.928 9.619 1.00 79.88 88 ASN A CA 1
ATOM 675 C C . ASN A 1 88 ? 4.419 -13.385 10.034 1.00 79.88 88 ASN A C 1
ATOM 677 O O . ASN A 1 88 ? 4.988 -13.843 11.030 1.00 79.88 88 ASN A O 1
ATOM 681 N N . GLY A 1 89 ? 4.944 -12.428 9.267 1.00 80.00 89 GLY A N 1
ATOM 682 C CA . GLY A 1 89 ? 6.236 -11.806 9.479 1.00 80.00 89 GLY A CA 1
ATOM 683 C C . GLY A 1 89 ? 6.217 -10.726 10.557 1.00 80.00 89 GLY A C 1
ATOM 684 O O . GLY A 1 89 ? 5.230 -10.501 11.266 1.00 80.00 89 GLY A O 1
ATOM 685 N N . ASN A 1 90 ? 7.357 -10.048 10.662 1.00 85.25 90 ASN A N 1
ATOM 686 C CA . ASN A 1 90 ? 7.609 -9.006 11.653 1.00 85.25 90 ASN A CA 1
ATOM 687 C C . ASN A 1 90 ? 7.625 -7.595 11.047 1.00 85.25 90 ASN A C 1
ATOM 689 O O . ASN A 1 90 ? 8.197 -6.689 11.647 1.00 85.25 90 ASN A O 1
ATOM 693 N N . GLU A 1 91 ? 7.001 -7.397 9.887 1.00 89.50 91 GLU A N 1
ATOM 694 C CA . GLU A 1 91 ? 6.936 -6.102 9.207 1.00 89.50 91 GLU A CA 1
ATOM 695 C C . GLU A 1 91 ? 5.500 -5.761 8.792 1.00 89.50 91 GLU A C 1
ATOM 697 O O . GLU A 1 91 ? 4.630 -6.628 8.710 1.00 89.50 91 GLU A O 1
ATOM 702 N N . ASP A 1 92 ? 5.252 -4.467 8.602 1.00 92.19 92 ASP A N 1
ATOM 703 C CA . ASP A 1 92 ? 4.057 -3.966 7.926 1.00 92.19 92 ASP A CA 1
ATOM 704 C C . ASP A 1 92 ? 4.388 -3.826 6.438 1.00 92.19 92 ASP A C 1
ATOM 706 O O . ASP A 1 92 ? 5.388 -3.187 6.096 1.00 92.19 92 ASP A O 1
ATOM 710 N N . TYR A 1 93 ? 3.543 -4.404 5.586 1.00 92.12 93 TYR A N 1
ATOM 711 C CA . TYR A 1 93 ? 3.773 -4.496 4.149 1.00 92.12 93 TYR A CA 1
ATOM 712 C C . TYR A 1 93 ? 2.672 -3.801 3.373 1.00 92.12 93 TYR A C 1
ATOM 714 O O . TYR A 1 93 ? 1.482 -3.980 3.651 1.00 92.12 93 TYR A O 1
ATOM 722 N N . ILE A 1 94 ? 3.084 -3.093 2.332 1.00 93.75 94 ILE A N 1
ATOM 723 C CA . ILE A 1 94 ? 2.211 -2.683 1.245 1.00 93.75 94 ILE A CA 1
ATOM 724 C C . ILE A 1 94 ? 2.856 -3.162 -0.051 1.00 93.75 94 ILE A C 1
ATOM 726 O O . ILE A 1 94 ? 3.957 -2.741 -0.382 1.00 93.75 94 ILE A O 1
ATOM 730 N N . ALA A 1 95 ? 2.162 -4.025 -0.780 1.00 90.88 95 ALA A N 1
ATOM 731 C CA . ALA A 1 95 ? 2.641 -4.616 -2.021 1.00 90.88 95 ALA A CA 1
ATOM 732 C C . ALA A 1 95 ? 1.643 -4.288 -3.138 1.00 90.88 95 ALA A C 1
ATOM 734 O O . ALA A 1 95 ? 0.708 -5.055 -3.357 1.00 90.88 95 ALA A O 1
ATOM 735 N N . PRO A 1 96 ? 1.752 -3.138 -3.826 1.00 84.75 96 PRO A N 1
ATOM 736 C CA . PRO A 1 96 ? 0.937 -2.883 -5.015 1.00 84.75 96 PRO A CA 1
ATOM 737 C C . PRO A 1 96 ? 1.194 -3.916 -6.117 1.00 84.75 96 PRO A C 1
ATOM 739 O O . PRO A 1 96 ? 0.266 -4.257 -6.847 1.00 84.75 96 PRO A O 1
ATOM 742 N N . LEU A 1 97 ? 2.436 -4.395 -6.218 1.00 82.06 97 LEU A N 1
ATOM 743 C CA . LEU A 1 97 ? 2.895 -5.383 -7.187 1.00 82.06 97 LEU A CA 1
ATOM 744 C C . LEU A 1 97 ? 4.205 -5.997 -6.677 1.00 82.06 97 LEU A C 1
ATOM 746 O O . LEU A 1 97 ? 5.258 -5.623 -7.159 1.00 82.06 97 LEU A O 1
ATOM 750 N N . TRP A 1 98 ? 4.182 -6.894 -5.693 1.00 87.88 98 TRP A N 1
ATOM 751 C CA . TRP A 1 98 ? 5.425 -7.550 -5.280 1.00 87.88 98 TRP A CA 1
ATOM 752 C C . TRP A 1 98 ? 5.761 -8.678 -6.253 1.00 87.88 98 TRP A C 1
ATOM 754 O O . TRP A 1 98 ? 4.965 -9.605 -6.397 1.00 87.88 98 TRP A O 1
ATOM 764 N N . SER A 1 99 ? 6.886 -8.579 -6.949 1.00 83.88 99 SER A N 1
ATOM 765 C CA . SER A 1 99 ? 7.377 -9.562 -7.921 1.00 83.88 99 SER A CA 1
ATOM 766 C C . SER A 1 99 ? 8.889 -9.402 -8.087 1.00 83.88 99 SER A C 1
ATOM 768 O O . SER A 1 99 ? 9.442 -8.431 -7.584 1.00 83.88 99 SER A O 1
ATOM 770 N N . ASP A 1 100 ? 9.534 -10.329 -8.781 1.00 83.44 100 ASP A N 1
ATOM 771 C CA . ASP A 1 100 ? 10.953 -10.255 -9.135 1.00 83.44 100 ASP A CA 1
ATOM 772 C C . ASP A 1 100 ? 11.114 -9.311 -10.346 1.00 83.44 100 ASP A C 1
ATOM 774 O O . ASP A 1 100 ? 11.040 -9.706 -11.509 1.00 83.44 100 ASP A O 1
ATOM 778 N N . LEU A 1 101 ? 11.101 -8.001 -10.090 1.00 80.81 101 LEU A N 1
ATOM 779 C CA . LEU A 1 101 ? 11.067 -6.963 -11.127 1.00 80.81 101 LEU A CA 1
ATOM 780 C C . LEU A 1 101 ? 12.472 -6.602 -11.624 1.00 80.81 101 LEU A C 1
ATOM 782 O O . LEU A 1 101 ? 12.613 -6.112 -12.750 1.00 80.81 101 LEU A O 1
ATOM 786 N N . ASP A 1 102 ? 13.496 -6.791 -10.796 1.00 75.06 102 ASP A N 1
ATOM 787 C CA . ASP A 1 102 ? 14.890 -6.527 -11.136 1.00 75.06 102 ASP A CA 1
ATOM 788 C C . ASP A 1 102 ? 15.551 -7.635 -11.956 1.00 75.06 102 ASP A C 1
ATOM 790 O O . ASP A 1 102 ? 16.427 -7.299 -12.752 1.00 75.06 102 ASP A O 1
ATOM 794 N N . ASP A 1 103 ? 15.060 -8.873 -11.889 1.00 72.75 103 ASP A N 1
ATOM 795 C CA . ASP A 1 103 ? 15.490 -9.994 -12.743 1.00 72.75 103 ASP A CA 1
ATOM 796 C C . ASP A 1 103 ? 15.332 -9.716 -14.252 1.00 72.75 103 ASP A C 1
ATOM 798 O O . ASP A 1 103 ? 16.094 -10.211 -15.086 1.00 72.75 103 ASP A O 1
ATOM 802 N N . VAL A 1 104 ? 14.366 -8.873 -14.637 1.00 68.56 104 VAL A N 1
ATOM 803 C CA . VAL A 1 104 ? 14.209 -8.428 -16.035 1.00 68.56 104 VAL A CA 1
ATOM 804 C C . VAL A 1 104 ? 15.173 -7.280 -16.376 1.00 68.56 104 VAL A C 1
ATOM 806 O O . VAL A 1 104 ? 15.485 -7.056 -17.548 1.00 68.56 104 VAL A O 1
ATOM 809 N N . GLY A 1 105 ? 15.641 -6.527 -15.374 1.00 66.31 105 GLY A N 1
ATOM 810 C CA . GLY A 1 105 ? 16.607 -5.432 -15.525 1.00 66.31 105 GLY A CA 1
ATOM 811 C C . GLY A 1 105 ? 16.126 -4.245 -16.372 1.00 66.31 105 GLY A C 1
ATOM 812 O O . GLY A 1 105 ? 16.935 -3.417 -16.795 1.00 66.31 105 GLY A O 1
ATOM 813 N N . LEU A 1 106 ? 14.823 -4.150 -16.659 1.00 75.00 106 LEU A N 1
ATOM 814 C CA . LEU A 1 106 ? 14.240 -3.122 -17.523 1.00 75.00 106 LEU A CA 1
ATOM 815 C C . LEU A 1 106 ? 13.167 -2.336 -16.779 1.00 75.00 106 LEU A C 1
ATOM 817 O O . LEU A 1 106 ? 12.112 -2.866 -16.442 1.00 75.00 106 LEU A O 1
ATOM 821 N N . GLY A 1 107 ? 13.422 -1.045 -16.579 1.00 82.44 107 GLY A N 1
ATOM 822 C CA . GLY A 1 107 ? 12.444 -0.135 -16.004 1.00 82.44 107 GLY A CA 1
ATOM 823 C C . GLY A 1 107 ? 13.009 0.794 -14.944 1.00 82.44 107 GLY A C 1
ATOM 824 O O . GLY A 1 107 ? 14.218 0.869 -14.706 1.00 82.44 107 GLY A O 1
ATOM 825 N N . THR A 1 108 ? 12.107 1.518 -14.295 1.00 87.19 108 THR A N 1
ATOM 826 C CA . THR A 1 108 ? 12.438 2.419 -13.193 1.00 87.19 108 THR A CA 1
ATOM 827 C C . THR A 1 108 ? 11.452 2.249 -12.058 1.00 87.19 108 THR A C 1
ATOM 829 O O . THR A 1 108 ? 10.283 1.920 -12.265 1.00 87.19 108 THR A O 1
ATOM 832 N N . TYR A 1 109 ? 11.917 2.520 -10.847 1.00 89.62 109 TYR A N 1
ATOM 833 C CA . TYR A 1 109 ? 11.029 2.704 -9.719 1.00 89.62 109 TYR A CA 1
ATOM 834 C C . TYR A 1 109 ? 11.315 4.039 -9.048 1.00 89.62 109 TYR A C 1
ATOM 836 O O . TYR A 1 109 ? 12.455 4.506 -8.965 1.00 89.62 109 TYR A O 1
ATOM 844 N N . CYS A 1 110 ? 10.238 4.690 -8.631 1.00 90.62 110 CYS A N 1
ATOM 845 C CA . CYS A 1 110 ? 10.256 6.071 -8.194 1.00 90.62 110 CYS A CA 1
ATOM 846 C C . CYS A 1 110 ? 9.362 6.275 -6.982 1.00 90.62 110 CYS A C 1
ATOM 848 O O . CYS A 1 110 ? 8.387 5.549 -6.783 1.00 90.62 110 CYS A O 1
ATOM 850 N N . TYR A 1 111 ? 9.619 7.353 -6.247 1.00 93.56 111 TYR A N 1
ATOM 851 C CA . TYR A 1 111 ? 8.631 7.929 -5.349 1.00 93.56 111 TYR A CA 1
ATOM 852 C C . TYR A 1 111 ? 8.561 9.452 -5.438 1.00 93.56 111 TYR A C 1
ATOM 854 O O . TYR A 1 111 ? 9.536 10.137 -5.752 1.00 93.56 111 TYR A O 1
ATOM 862 N N . GLN A 1 112 ? 7.399 9.997 -5.087 1.00 94.00 112 GLN A N 1
ATOM 863 C CA . GLN A 1 112 ? 7.161 11.428 -4.973 1.00 94.00 112 GLN A CA 1
ATOM 864 C C . GLN A 1 112 ? 6.166 11.735 -3.852 1.00 94.00 112 GLN A C 1
ATOM 866 O O . GLN A 1 112 ? 5.278 10.943 -3.538 1.00 94.00 112 GLN A O 1
ATOM 871 N N . GLN A 1 113 ? 6.319 12.911 -3.245 1.00 93.38 113 GLN A N 1
ATOM 872 C CA . GLN A 1 113 ? 5.406 13.439 -2.237 1.00 93.38 113 GLN A CA 1
ATOM 873 C C . GLN A 1 113 ? 4.795 14.748 -2.719 1.00 93.38 113 GLN A C 1
ATOM 875 O O . GLN A 1 113 ? 5.494 15.601 -3.266 1.00 93.38 113 GLN A O 1
ATOM 880 N N . TYR A 1 114 ? 3.506 14.919 -2.458 1.00 92.12 114 TYR A N 1
ATOM 881 C CA . TYR A 1 114 ? 2.748 16.114 -2.794 1.00 92.12 114 TYR A CA 1
ATOM 882 C C . TYR A 1 114 ? 2.115 16.673 -1.528 1.00 92.12 114 TYR A C 1
ATOM 884 O O . TYR A 1 114 ? 1.432 15.954 -0.805 1.00 92.12 114 TYR A O 1
ATOM 892 N N . SER A 1 115 ? 2.328 17.959 -1.269 1.00 91.94 115 SER A N 1
ATOM 893 C CA . SER A 1 115 ? 1.669 18.733 -0.204 1.00 91.94 115 SER A CA 1
ATOM 894 C C . SER A 1 115 ? 0.936 19.963 -0.750 1.00 91.94 115 SER A C 1
ATOM 896 O O . SER A 1 115 ? 0.428 20.784 0.010 1.00 91.94 115 SER A O 1
ATOM 898 N N . ASN A 1 116 ? 0.879 20.092 -2.077 1.00 90.94 116 ASN A N 1
ATOM 899 C CA . ASN A 1 116 ? 0.156 21.117 -2.817 1.00 90.94 116 ASN A CA 1
ATOM 900 C C . ASN A 1 116 ? -0.112 20.633 -4.258 1.00 90.94 116 ASN A C 1
ATOM 902 O O . ASN A 1 116 ? 0.358 19.566 -4.663 1.00 90.94 116 ASN A O 1
ATOM 906 N N . GLY A 1 117 ? -0.860 21.434 -5.019 1.00 91.50 117 GLY A N 1
ATOM 907 C CA . GLY A 1 117 ? -1.141 21.199 -6.435 1.00 91.50 117 GLY A CA 1
ATOM 908 C C . GLY A 1 117 ? -2.290 20.222 -6.699 1.00 91.50 117 GLY A C 1
ATOM 909 O O . GLY A 1 117 ? -2.855 19.620 -5.786 1.00 91.50 117 GLY A O 1
ATOM 910 N N . ASN A 1 118 ? -2.603 20.046 -7.986 1.00 91.88 118 ASN A N 1
ATOM 911 C CA . ASN A 1 118 ? -3.789 19.321 -8.466 1.00 91.88 118 ASN A CA 1
ATOM 912 C C . ASN A 1 118 ? -3.834 17.841 -8.043 1.00 91.88 118 ASN A C 1
ATOM 914 O O . ASN A 1 118 ? -4.892 17.214 -8.086 1.00 91.88 118 ASN A O 1
ATOM 918 N N . VAL A 1 119 ? -2.702 17.267 -7.619 1.00 90.75 119 VAL A N 1
ATOM 919 C CA . VAL A 1 119 ? -2.646 15.900 -7.080 1.00 90.75 119 VAL A CA 1
ATOM 920 C C . VAL A 1 119 ? -3.468 15.772 -5.796 1.00 90.75 119 VAL A C 1
ATOM 922 O O . VAL A 1 119 ? -4.142 14.757 -5.612 1.00 90.75 119 VAL A O 1
ATOM 925 N N . LEU A 1 120 ? -3.479 16.799 -4.936 1.00 91.81 120 LEU A N 1
ATOM 926 C CA . LEU A 1 120 ? -4.306 16.794 -3.726 1.00 91.81 120 LEU A CA 1
ATOM 927 C C . LEU A 1 120 ? -5.800 16.878 -4.056 1.00 91.81 120 LEU A C 1
ATOM 929 O O . LEU A 1 120 ? -6.601 16.176 -3.435 1.00 91.81 120 LEU A O 1
ATOM 933 N N . ASP A 1 121 ? -6.177 17.686 -5.048 1.00 94.06 121 ASP A N 1
ATOM 934 C CA . ASP A 1 121 ? -7.571 17.803 -5.491 1.00 94.06 121 ASP A CA 1
ATOM 935 C C . ASP A 1 121 ? -8.066 16.484 -6.086 1.00 94.06 121 ASP A C 1
ATOM 937 O O . ASP A 1 121 ? -9.133 15.995 -5.707 1.00 94.06 121 ASP A O 1
ATOM 941 N N . ARG A 1 122 ? -7.250 15.851 -6.940 1.00 92.31 122 ARG A N 1
ATOM 942 C CA . ARG A 1 122 ? -7.537 14.523 -7.496 1.00 92.31 122 ARG A CA 1
ATOM 943 C C . ARG A 1 122 ? -7.686 13.475 -6.395 1.00 92.31 122 ARG A C 1
ATOM 945 O O . ARG A 1 122 ? -8.679 12.757 -6.390 1.00 92.31 122 ARG A O 1
ATOM 952 N N . ALA A 1 123 ? -6.769 13.427 -5.427 1.00 91.38 123 ALA A N 1
ATOM 953 C CA . ALA A 1 123 ? -6.869 12.491 -4.306 1.00 91.38 123 ALA A CA 1
ATOM 954 C C . ALA A 1 123 ? -8.097 12.734 -3.436 1.00 91.38 123 ALA A C 1
ATOM 956 O O . ALA A 1 123 ? -8.769 11.790 -3.021 1.00 91.38 123 ALA A O 1
ATOM 957 N N . THR A 1 124 ? -8.432 13.998 -3.202 1.00 90.81 124 THR A N 1
ATOM 958 C CA . THR A 1 124 ? -9.652 14.379 -2.494 1.00 90.81 124 THR A CA 1
ATOM 959 C C . THR A 1 124 ? -10.895 13.871 -3.223 1.00 90.81 124 THR A C 1
ATOM 961 O O . THR A 1 124 ? -11.769 13.271 -2.596 1.00 90.81 124 THR A O 1
ATOM 964 N N . GLN A 1 125 ? -10.975 14.070 -4.538 1.00 92.56 125 GLN A N 1
ATOM 965 C CA . GLN A 1 125 ? -12.101 13.616 -5.357 1.00 92.56 125 GLN A CA 1
ATOM 966 C C . GLN A 1 125 ? -12.190 12.087 -5.405 1.00 92.56 125 GLN A C 1
ATOM 968 O O . GLN A 1 125 ? -13.237 11.540 -5.060 1.00 92.56 125 GLN A O 1
ATOM 973 N N . ASP A 1 126 ? -11.087 11.408 -5.731 1.00 90.12 126 ASP A N 1
ATOM 974 C CA . ASP A 1 126 ? -11.010 9.947 -5.821 1.00 90.12 126 ASP A CA 1
ATOM 975 C C . ASP A 1 126 ? -11.462 9.288 -4.507 1.00 90.12 126 ASP A C 1
ATOM 977 O O . ASP A 1 126 ? -12.322 8.407 -4.500 1.00 90.12 126 ASP A O 1
ATOM 981 N N . ILE A 1 127 ? -10.955 9.750 -3.358 1.00 86.62 127 ILE A N 1
ATOM 982 C CA . ILE A 1 127 ? -11.285 9.131 -2.067 1.00 86.62 127 ILE A CA 1
ATOM 983 C C . ILE A 1 127 ? -12.746 9.391 -1.693 1.00 86.62 127 ILE A C 1
ATOM 985 O O . ILE A 1 127 ? -13.406 8.484 -1.185 1.00 86.62 127 ILE A O 1
ATOM 989 N N . ASN A 1 128 ? -13.272 10.595 -1.935 1.00 88.00 128 ASN A N 1
ATOM 990 C CA . ASN A 1 128 ? -14.680 10.881 -1.653 1.00 88.00 128 ASN A CA 1
ATOM 991 C C . ASN A 1 128 ? -15.631 10.150 -2.613 1.00 88.00 128 ASN A C 1
ATOM 993 O O . ASN A 1 128 ? -16.757 9.848 -2.217 1.00 88.00 128 ASN A O 1
ATOM 997 N N . GLN A 1 129 ? -15.183 9.825 -3.829 1.00 89.19 129 GLN A N 1
ATOM 998 C CA . GLN A 1 129 ? -15.913 8.959 -4.752 1.00 89.19 129 GLN A CA 1
ATOM 999 C C . GLN A 1 129 ? -15.940 7.508 -4.250 1.00 89.19 129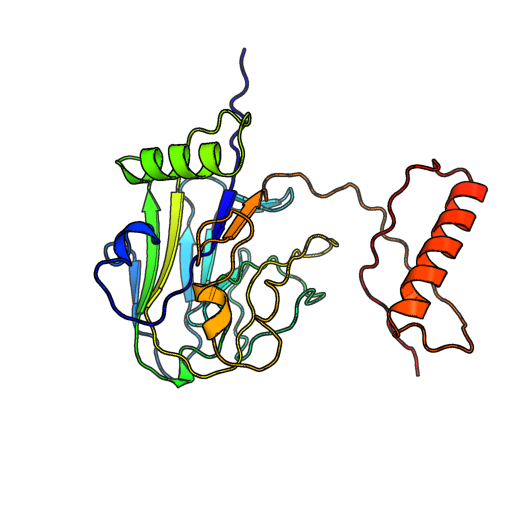 GLN A C 1
ATOM 1001 O O . GLN A 1 129 ? -17.003 6.891 -4.226 1.00 89.19 129 GLN A O 1
ATOM 1006 N N . TYR A 1 130 ? -14.796 6.959 -3.829 1.00 86.25 130 TYR A N 1
ATOM 1007 C CA . TYR A 1 130 ? -14.693 5.554 -3.407 1.00 86.25 130 TYR A CA 1
ATOM 1008 C C . TYR A 1 130 ? -15.271 5.302 -2.007 1.00 86.25 130 TYR A C 1
ATOM 1010 O O . TYR A 1 130 ? -15.800 4.228 -1.725 1.00 86.25 130 TYR A O 1
ATOM 1018 N N . PHE A 1 131 ? -15.180 6.296 -1.122 1.00 84.00 131 PHE A N 1
ATOM 1019 C CA . PHE A 1 131 ? -15.640 6.235 0.263 1.00 84.00 131 PHE A CA 1
ATOM 1020 C C . PHE A 1 131 ? -16.547 7.437 0.566 1.00 84.00 131 PHE A C 1
ATOM 1022 O O . PHE A 1 131 ? -16.138 8.364 1.278 1.00 84.00 131 PHE A O 1
ATOM 1029 N N . PRO A 1 132 ? -17.794 7.436 0.058 1.00 84.44 132 PRO A N 1
ATOM 1030 C CA . PRO A 1 132 ? -18.713 8.546 0.258 1.00 84.44 132 PRO A CA 1
ATOM 1031 C C . PRO A 1 132 ? -18.998 8.773 1.749 1.00 84.44 132 PRO A C 1
ATOM 1033 O O . PRO A 1 132 ? -18.964 7.850 2.569 1.00 84.44 132 PRO A O 1
ATOM 1036 N N . ASN A 1 133 ? -19.308 10.021 2.104 1.00 83.50 133 ASN A N 1
ATOM 1037 C CA . ASN A 1 133 ? -19.626 10.468 3.470 1.00 83.50 133 ASN A CA 1
ATOM 1038 C C . ASN A 1 133 ? -18.450 10.465 4.466 1.00 83.50 133 ASN A C 1
ATOM 1040 O O . ASN A 1 133 ? -18.669 10.543 5.676 1.00 83.50 133 ASN A O 1
ATOM 1044 N N . LYS A 1 134 ? -17.198 10.386 3.994 1.00 76.25 134 LYS A N 1
ATOM 1045 C CA . LYS A 1 134 ? -16.010 10.559 4.852 1.00 76.25 134 LYS A CA 1
ATOM 1046 C C . LYS A 1 134 ? -15.578 12.013 5.023 1.00 76.25 134 LYS A C 1
ATOM 1048 O O . LYS A 1 134 ? -14.891 12.300 5.998 1.00 76.25 134 LYS A O 1
ATOM 1053 N N . GLY A 1 135 ? -15.981 12.905 4.112 1.00 83.88 135 GLY A N 1
ATOM 1054 C CA . GLY A 1 135 ? -15.553 14.308 4.128 1.00 83.88 135 GLY A CA 1
ATOM 1055 C C . GLY A 1 135 ? -14.033 14.436 4.043 1.00 83.88 135 GLY A C 1
ATOM 1056 O O . GLY A 1 135 ? -13.438 15.248 4.747 1.00 83.88 135 GLY A O 1
ATOM 1057 N N . PHE A 1 136 ? -13.400 13.563 3.257 1.00 86.12 136 PHE A N 1
ATOM 1058 C CA . PHE A 1 136 ? -11.951 13.511 3.157 1.00 86.12 136 PHE A CA 1
ATOM 1059 C C . PHE A 1 136 ? -11.429 14.737 2.409 1.00 86.12 136 PHE A C 1
ATOM 1061 O O . PHE A 1 136 ? -12.027 15.153 1.422 1.00 86.12 136 PHE A O 1
ATOM 1068 N N . VAL A 1 137 ? -10.302 15.283 2.856 1.00 89.25 137 VAL A N 1
ATOM 1069 C CA . VAL A 1 137 ? -9.541 16.307 2.136 1.00 89.25 137 VAL A CA 1
ATOM 1070 C C . VAL A 1 137 ? -8.072 15.921 2.229 1.00 89.25 137 VAL A C 1
ATOM 1072 O O . VAL A 1 137 ? -7.537 15.779 3.332 1.00 89.25 137 VAL A O 1
ATOM 1075 N N . ALA A 1 138 ? -7.428 15.715 1.084 1.00 89.62 138 ALA A N 1
ATOM 1076 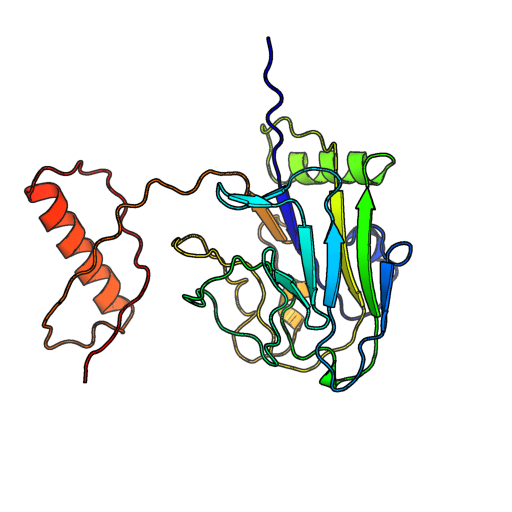C CA . ALA A 1 138 ? -6.019 15.369 1.035 1.00 89.62 138 ALA A CA 1
ATOM 1077 C C . ALA A 1 138 ? -5.172 16.597 1.389 1.00 89.62 138 ALA A C 1
ATOM 1079 O O . ALA A 1 138 ? -5.256 17.632 0.736 1.00 89.62 138 ALA A O 1
ATOM 1080 N N . SER A 1 139 ? -4.324 16.470 2.406 1.00 90.75 139 SER A N 1
ATOM 1081 C CA . SER A 1 139 ? -3.273 17.450 2.717 1.00 90.75 139 SER A CA 1
ATOM 1082 C C . SER A 1 139 ? -1.884 16.973 2.294 1.00 90.75 139 SER A C 1
ATOM 1084 O O . SER A 1 139 ? -0.926 17.740 2.319 1.00 90.75 139 SER A O 1
ATOM 1086 N N . TRP A 1 140 ? -1.762 15.684 1.979 1.00 94.38 140 TRP A N 1
ATOM 1087 C CA . TRP A 1 140 ? -0.517 15.036 1.606 1.00 94.38 140 TRP A CA 1
ATOM 1088 C C . TRP A 1 140 ? -0.803 13.751 0.826 1.00 94.38 140 TRP A C 1
ATOM 1090 O O . TRP A 1 140 ? -1.710 13.000 1.193 1.00 94.38 140 TRP A O 1
ATOM 1100 N N . VAL A 1 141 ? -0.025 13.499 -0.224 1.00 93.38 141 VAL A N 1
ATOM 1101 C CA . VAL A 1 141 ? -0.075 12.274 -1.032 1.00 93.38 141 VAL A CA 1
ATOM 1102 C C . VAL A 1 141 ? 1.348 11.771 -1.239 1.00 93.38 141 VAL A C 1
ATOM 1104 O O . VAL A 1 141 ? 2.224 12.535 -1.640 1.00 93.38 141 VAL A O 1
ATOM 1107 N N . PHE A 1 142 ? 1.565 10.482 -0.996 1.00 94.50 142 PHE A N 1
ATOM 1108 C CA . PHE A 1 142 ? 2.774 9.767 -1.391 1.00 94.50 142 PHE A CA 1
ATOM 1109 C C . PHE A 1 142 ? 2.444 8.856 -2.566 1.00 94.50 142 PHE A C 1
ATOM 1111 O O . PHE A 1 142 ? 1.475 8.101 -2.508 1.00 94.50 142 PHE A O 1
ATOM 1118 N N . VAL A 1 143 ? 3.249 8.935 -3.617 1.00 93.81 143 VAL A N 1
ATOM 1119 C CA . VAL A 1 143 ? 3.126 8.111 -4.818 1.00 93.81 143 VAL A CA 1
ATOM 1120 C C . VAL A 1 143 ? 4.423 7.335 -4.961 1.00 93.81 143 VAL A C 1
ATOM 1122 O O . VAL A 1 143 ? 5.484 7.948 -5.003 1.00 93.81 143 VAL A O 1
ATOM 1125 N N . ALA A 1 144 ? 4.337 6.010 -5.039 1.00 93.31 144 ALA A N 1
ATOM 1126 C CA . ALA A 1 144 ? 5.430 5.157 -5.488 1.00 93.31 144 ALA A CA 1
ATOM 1127 C C . ALA A 1 144 ? 4.991 4.431 -6.757 1.00 93.31 144 ALA A C 1
ATOM 1129 O O . ALA A 1 144 ? 3.838 4.006 -6.856 1.00 93.31 144 ALA A O 1
ATOM 1130 N N . THR A 1 145 ? 5.895 4.324 -7.724 1.00 89.31 145 THR A N 1
ATOM 1131 C CA . THR A 1 145 ? 5.618 3.710 -9.023 1.00 89.31 145 THR A CA 1
ATOM 1132 C C . THR A 1 145 ? 6.746 2.793 -9.433 1.00 89.31 145 THR A C 1
ATOM 1134 O O . THR A 1 145 ? 7.909 3.119 -9.212 1.00 89.31 145 THR A O 1
ATOM 1137 N N . TRP A 1 146 ? 6.378 1.706 -10.099 1.00 87.56 146 TRP A N 1
ATOM 1138 C CA . TRP A 1 146 ? 7.275 0.787 -10.779 1.00 87.56 146 TRP A CA 1
ATOM 1139 C C . TRP A 1 146 ? 6.827 0.748 -12.232 1.00 87.56 146 TRP A C 1
ATOM 1141 O O . TRP A 1 146 ? 5.704 0.333 -12.522 1.00 87.56 146 TRP A O 1
ATOM 1151 N N . ASP A 1 147 ? 7.668 1.270 -13.114 1.00 83.50 147 ASP A N 1
ATOM 1152 C CA . ASP A 1 147 ? 7.477 1.226 -14.556 1.00 83.50 147 ASP A CA 1
ATOM 1153 C C . ASP A 1 147 ? 8.405 0.155 -15.111 1.00 83.50 147 ASP A C 1
ATOM 1155 O O . ASP A 1 147 ? 9.619 0.345 -15.163 1.00 83.50 147 ASP A O 1
ATOM 1159 N N . THR A 1 148 ? 7.835 -1.005 -15.414 1.00 77.94 148 THR A N 1
ATOM 1160 C CA . THR A 1 148 ? 8.573 -2.211 -15.777 1.00 77.94 148 THR A CA 1
ATOM 1161 C C . THR A 1 148 ? 7.697 -3.150 -16.596 1.00 77.94 148 THR A C 1
ATOM 1163 O O . THR A 1 148 ? 6.479 -2.981 -16.722 1.00 77.94 148 THR A O 1
ATOM 1166 N N . THR A 1 149 ? 8.335 -4.170 -17.151 1.00 68.94 149 THR A N 1
ATOM 1167 C CA . THR A 1 149 ? 7.683 -5.340 -17.714 1.00 68.94 149 THR A CA 1
ATOM 1168 C C . THR A 1 149 ? 8.145 -6.556 -16.928 1.00 68.94 149 THR A C 1
ATOM 1170 O O . THR A 1 149 ? 9.329 -6.860 -16.953 1.00 68.94 149 THR A O 1
ATOM 1173 N N . SER A 1 150 ? 7.234 -7.267 -16.266 1.00 64.69 150 SER A N 1
ATOM 1174 C CA . SER A 1 150 ? 7.556 -8.536 -15.605 1.00 64.69 150 SER A CA 1
ATOM 1175 C C . SER A 1 150 ? 6.648 -9.658 -16.104 1.00 64.69 150 SER A C 1
ATOM 1177 O O . SER A 1 150 ? 5.478 -9.438 -16.446 1.00 64.69 150 SER A O 1
ATOM 1179 N N . THR A 1 151 ? 7.222 -10.858 -16.182 1.00 59.81 151 THR A N 1
ATOM 1180 C CA . THR A 1 151 ? 6.539 -12.115 -16.515 1.00 59.81 151 THR A CA 1
ATOM 1181 C C . THR A 1 151 ? 6.471 -13.072 -15.331 1.00 59.81 151 THR A C 1
ATOM 1183 O O . THR A 1 151 ? 5.974 -14.188 -15.486 1.00 59.81 151 THR A O 1
ATOM 1186 N N . ASP A 1 152 ? 6.944 -12.647 -14.164 1.00 69.38 152 ASP A N 1
ATOM 1187 C CA . ASP A 1 152 ? 7.119 -13.525 -13.019 1.00 69.38 152 ASP A CA 1
ATOM 1188 C C . ASP A 1 152 ? 5.881 -13.576 -12.134 1.00 69.38 152 ASP A C 1
ATOM 1190 O O . ASP A 1 152 ? 4.889 -12.854 -12.314 1.00 69.38 152 ASP A O 1
ATOM 1194 N N . GLN A 1 153 ? 5.921 -14.504 -11.180 1.00 78.06 153 GLN A N 1
ATOM 1195 C CA . GLN A 1 153 ? 4.902 -14.586 -10.151 1.00 78.06 153 GLN A CA 1
ATOM 1196 C C . GLN A 1 153 ? 4.838 -13.248 -9.416 1.00 78.06 153 GLN A C 1
ATOM 1198 O O . GLN A 1 153 ? 5.861 -12.643 -9.093 1.00 78.06 153 GLN A O 1
ATOM 1203 N N . SER A 1 154 ? 3.622 -12.798 -9.125 1.00 80.06 154 SER A N 1
ATOM 1204 C CA . SER A 1 154 ? 3.411 -11.600 -8.323 1.00 80.06 154 SER A CA 1
ATOM 1205 C C . SER A 1 154 ? 2.614 -11.918 -7.061 1.00 80.06 154 SER A C 1
ATOM 1207 O O . SER A 1 154 ? 2.106 -13.021 -6.863 1.00 80.06 154 SER A O 1
ATOM 1209 N N . THR A 1 155 ? 2.548 -10.970 -6.141 1.00 85.94 155 THR A N 1
ATOM 1210 C CA . THR A 1 155 ? 1.561 -10.926 -5.067 1.00 85.94 155 THR A CA 1
ATOM 1211 C C . THR A 1 155 ? 1.228 -9.470 -4.814 1.00 85.94 155 THR A C 1
ATOM 1213 O O . THR A 1 155 ? 2.114 -8.620 -4.752 1.00 85.94 155 THR A O 1
ATOM 1216 N N . ALA A 1 156 ? -0.059 -9.166 -4.663 1.00 87.44 156 ALA A N 1
ATOM 1217 C CA . ALA A 1 156 ? -0.498 -7.805 -4.414 1.00 87.44 156 ALA A CA 1
ATOM 1218 C C . ALA A 1 156 ? -1.492 -7.727 -3.256 1.00 87.44 156 ALA A C 1
ATOM 1220 O O . ALA A 1 156 ? -2.305 -8.626 -3.031 1.00 87.44 156 ALA A O 1
ATOM 1221 N N . GLY A 1 157 ? -1.434 -6.624 -2.518 1.00 89.56 157 GLY A N 1
ATOM 1222 C CA . GLY A 1 157 ? -2.252 -6.371 -1.347 1.00 89.56 157 GLY A CA 1
ATOM 1223 C C . GLY A 1 157 ? -1.458 -5.730 -0.217 1.00 89.56 157 GLY A C 1
ATOM 1224 O O . GLY A 1 157 ? -0.586 -4.887 -0.436 1.00 89.56 157 GLY A O 1
ATOM 1225 N N . PHE A 1 158 ? -1.796 -6.098 1.012 1.00 91.12 158 PHE A N 1
ATOM 1226 C CA . PHE A 1 158 ? -1.148 -5.562 2.200 1.00 91.12 158 PHE A CA 1
ATOM 1227 C C . PHE A 1 158 ? -1.181 -6.572 3.346 1.00 91.12 158 PHE A C 1
ATOM 1229 O O . PHE A 1 158 ? -2.082 -7.409 3.435 1.00 91.12 158 PHE A O 1
ATOM 1236 N N . ASP A 1 159 ? -0.233 -6.449 4.266 1.00 90.56 159 ASP A N 1
ATOM 1237 C CA . ASP A 1 159 ? -0.179 -7.264 5.478 1.00 90.56 159 ASP A CA 1
ATOM 1238 C C . ASP A 1 159 ? 0.316 -6.419 6.654 1.00 90.56 159 ASP A C 1
ATOM 1240 O O . ASP A 1 159 ? 0.928 -5.358 6.472 1.00 90.56 159 ASP A O 1
ATOM 1244 N N . THR A 1 160 ? -0.025 -6.842 7.869 1.00 89.31 160 THR A N 1
ATOM 1245 C CA . THR A 1 160 ? 0.259 -6.084 9.083 1.00 89.31 160 THR A CA 1
ATOM 1246 C C . THR A 1 160 ? 0.957 -6.917 10.146 1.00 89.31 160 THR A C 1
ATOM 1248 O O . THR A 1 160 ? 0.501 -7.990 10.554 1.00 89.31 160 THR A O 1
ATOM 1251 N N . ILE A 1 161 ? 2.038 -6.367 10.702 1.00 86.19 161 ILE A N 1
ATOM 1252 C CA . ILE A 1 161 ? 2.766 -7.014 11.789 1.00 86.19 161 ILE A CA 1
ATOM 1253 C C . ILE A 1 161 ? 1.832 -7.221 12.980 1.00 86.19 161 ILE A C 1
ATOM 1255 O O . ILE A 1 161 ? 1.139 -6.307 13.435 1.00 86.19 161 ILE A O 1
ATOM 1259 N N . GLY A 1 162 ? 1.841 -8.430 13.541 1.00 77.19 162 GLY A N 1
ATOM 1260 C CA . GLY A 1 162 ? 1.184 -8.700 14.819 1.00 77.19 162 GLY A CA 1
ATOM 1261 C C . GLY A 1 162 ? -0.338 -8.508 14.818 1.00 77.19 162 GLY A C 1
ATOM 1262 O O . GLY A 1 162 ? -0.917 -8.406 15.897 1.00 77.19 162 GLY A O 1
ATOM 1263 N N . SER A 1 163 ? -0.981 -8.463 13.652 1.00 77.31 163 SER A N 1
ATOM 1264 C CA . SER A 1 163 ? -2.429 -8.307 13.509 1.00 77.31 163 SER A CA 1
ATOM 1265 C C . SER A 1 163 ? -2.983 -9.345 12.524 1.00 77.31 163 SER A C 1
ATOM 1267 O O . SER A 1 163 ? -2.242 -10.137 11.950 1.00 77.31 163 SER A O 1
ATOM 1269 N N . THR A 1 164 ? -4.308 -9.411 12.419 1.00 77.75 164 THR A N 1
ATOM 1270 C CA . THR A 1 164 ? -5.037 -10.237 11.447 1.00 77.75 164 THR A CA 1
ATOM 1271 C C . THR A 1 164 ? -5.565 -9.400 10.283 1.00 77.75 164 THR A C 1
ATOM 1273 O O . THR A 1 164 ? -6.367 -9.890 9.497 1.00 77.75 164 THR A O 1
ATOM 1276 N N . ASN A 1 165 ? -5.179 -8.122 10.203 1.00 83.00 165 ASN A N 1
ATOM 1277 C CA . ASN A 1 165 ? -5.544 -7.248 9.098 1.00 83.00 165 ASN A CA 1
ATOM 1278 C C . ASN A 1 165 ? -4.564 -7.469 7.945 1.00 83.00 165 ASN A C 1
ATOM 1280 O O . ASN A 1 165 ? -3.451 -6.954 7.953 1.00 83.00 165 ASN A O 1
ATOM 1284 N N . PHE A 1 166 ? -4.987 -8.216 6.945 1.00 87.94 166 PHE A N 1
ATOM 1285 C CA . PHE A 1 166 ? -4.262 -8.357 5.693 1.00 87.94 166 PHE A CA 1
ATOM 1286 C C . PHE A 1 166 ? -5.283 -8.433 4.564 1.00 87.94 166 PHE A C 1
ATOM 1288 O O . PHE A 1 166 ? -6.472 -8.683 4.794 1.00 87.94 166 PHE A O 1
ATOM 1295 N N . PHE A 1 167 ? -4.822 -8.215 3.345 1.00 86.38 167 PHE A N 1
ATOM 1296 C CA . PHE A 1 167 ? -5.620 -8.427 2.156 1.00 86.38 167 PHE A CA 1
ATOM 1297 C C . PHE A 1 167 ? -4.721 -8.938 1.042 1.00 86.38 167 PHE A C 1
ATOM 1299 O O . PHE A 1 167 ? -3.644 -8.393 0.822 1.00 86.38 167 PHE A O 1
ATOM 1306 N N . VAL A 1 168 ? -5.187 -9.963 0.333 1.00 87.12 168 VAL A N 1
ATOM 1307 C CA . VAL A 1 168 ? -4.582 -10.439 -0.912 1.00 87.12 168 VAL A CA 1
ATOM 1308 C C . VAL A 1 168 ? -5.530 -10.053 -2.032 1.00 87.12 168 VAL A C 1
ATOM 1310 O O . VAL A 1 168 ? -6.712 -10.403 -1.985 1.00 87.12 168 VAL A O 1
ATOM 1313 N N . ILE A 1 169 ? -5.032 -9.326 -3.031 1.00 84.56 169 ILE A N 1
ATOM 1314 C CA . ILE A 1 169 ? -5.797 -9.062 -4.246 1.00 84.56 169 ILE A CA 1
ATOM 1315 C C . ILE A 1 169 ? -6.085 -10.414 -4.915 1.00 84.56 169 ILE A C 1
ATOM 1317 O O . ILE A 1 169 ? -5.140 -11.171 -5.165 1.00 84.56 169 ILE A O 1
ATOM 1321 N N . PRO A 1 170 ? -7.361 -10.760 -5.177 1.00 83.38 170 PRO A N 1
ATOM 1322 C CA . PRO A 1 170 ? -7.717 -12.049 -5.756 1.00 83.38 170 PRO A CA 1
ATOM 1323 C C . PRO A 1 170 ? -6.937 -12.335 -7.037 1.00 83.38 170 PRO A C 1
ATOM 1325 O O . PRO A 1 170 ? -6.814 -11.465 -7.897 1.00 83.38 170 PRO A O 1
ATOM 1328 N N . ASN A 1 171 ? -6.432 -13.565 -7.152 1.00 77.19 171 ASN A N 1
ATOM 1329 C CA . ASN A 1 171 ? -5.640 -14.040 -8.291 1.00 77.19 171 ASN A CA 1
ATOM 1330 C C . ASN A 1 171 ? -4.354 -13.233 -8.556 1.00 77.19 171 ASN A C 1
ATOM 1332 O O . ASN A 1 171 ? -3.876 -13.214 -9.685 1.00 77.19 171 ASN A O 1
ATOM 1336 N N . SER A 1 172 ? -3.822 -12.531 -7.547 1.00 77.44 172 SER A N 1
ATOM 1337 C CA . SER A 1 172 ? -2.472 -11.962 -7.630 1.00 77.44 172 SER A CA 1
ATOM 1338 C C . SER A 1 172 ? -1.406 -12.994 -7.276 1.00 77.44 172 SER A C 1
ATOM 1340 O O . SER A 1 172 ? -0.366 -13.004 -7.906 1.00 77.44 172 SER A O 1
ATOM 1342 N N . SER A 1 173 ? -1.686 -13.887 -6.318 1.00 70.12 173 SER A N 1
ATOM 1343 C CA . SER A 1 173 ? -0.743 -14.872 -5.769 1.00 70.12 173 SER A CA 1
ATOM 1344 C C . SER A 1 173 ? -0.972 -16.307 -6.273 1.00 70.12 173 SER A C 1
ATOM 1346 O O . SER A 1 173 ? -0.597 -17.262 -5.594 1.00 70.12 173 SER A O 1
ATOM 1348 N N . ASP A 1 174 ? -1.661 -16.492 -7.402 1.00 64.12 174 ASP A N 1
ATOM 1349 C CA . ASP A 1 174 ? -2.030 -17.815 -7.939 1.00 64.12 174 ASP A CA 1
ATOM 1350 C C . ASP A 1 174 ? -0.912 -18.474 -8.771 1.00 64.12 174 ASP A C 1
ATOM 1352 O O . ASP A 1 174 ? -1.105 -19.559 -9.317 1.00 64.12 174 ASP A O 1
ATOM 1356 N N . GLY A 1 175 ? 0.263 -17.840 -8.844 1.00 59.19 175 GLY A N 1
ATOM 1357 C CA . GLY A 1 175 ? 1.393 -18.322 -9.642 1.00 59.19 175 GLY A CA 1
ATOM 1358 C C . GLY A 1 175 ? 1.289 -17.975 -11.124 1.00 59.19 175 GLY A C 1
ATOM 1359 O O . GLY A 1 175 ? 2.129 -18.422 -11.900 1.00 59.19 175 GLY A O 1
ATOM 1360 N N . GLN A 1 176 ? 0.282 -17.195 -11.530 1.00 57.09 176 GLN A N 1
ATOM 1361 C CA . GLN A 1 176 ? 0.174 -16.678 -12.887 1.00 57.09 176 GLN A CA 1
ATOM 1362 C C . GLN A 1 176 ? 0.724 -15.251 -12.991 1.00 57.09 176 GLN A C 1
ATOM 1364 O O . GLN A 1 176 ? 0.904 -14.545 -12.000 1.00 57.09 176 GLN A O 1
ATOM 1369 N N . THR A 1 177 ? 1.002 -14.850 -14.234 1.00 57.81 177 THR A N 1
ATOM 1370 C CA . THR A 1 177 ? 1.457 -13.503 -14.615 1.00 57.81 177 THR A CA 1
ATOM 1371 C C . THR A 1 177 ? 0.528 -12.379 -14.106 1.00 57.81 177 THR A C 1
ATOM 1373 O O . THR A 1 177 ? -0.571 -12.609 -13.604 1.00 57.81 177 THR A O 1
ATOM 1376 N N . ILE A 1 178 ? 0.931 -11.125 -14.333 1.00 61.66 178 ILE A N 1
ATOM 1377 C CA . ILE A 1 178 ? 0.280 -9.870 -13.903 1.00 61.66 178 ILE A CA 1
ATOM 1378 C C . ILE A 1 178 ? -1.086 -9.478 -14.588 1.00 61.66 178 ILE A C 1
ATOM 1380 O O . ILE A 1 178 ? -1.591 -8.392 -14.294 1.00 61.66 178 ILE A O 1
ATOM 1384 N N . PRO A 1 179 ? -1.799 -10.245 -15.463 1.00 59.09 179 PRO A N 1
ATOM 1385 C CA . PRO A 1 179 ? -3.002 -9.735 -16.145 1.00 59.09 179 PRO A CA 1
ATOM 1386 C C . PRO A 1 179 ? -4.149 -9.249 -15.249 1.00 59.09 179 PRO A C 1
ATOM 1388 O O . PRO A 1 179 ? -4.844 -8.300 -15.615 1.00 59.09 179 PRO A O 1
ATOM 1391 N N . ASN A 1 180 ? -4.367 -9.867 -14.084 1.00 65.31 180 ASN A N 1
ATOM 1392 C CA . ASN A 1 180 ? -5.552 -9.580 -13.267 1.00 65.31 180 ASN A CA 1
ATOM 1393 C C . ASN A 1 180 ? -5.494 -8.226 -12.554 1.00 65.31 180 ASN A C 1
ATOM 1395 O O . ASN A 1 180 ? -6.542 -7.635 -12.278 1.00 65.31 180 ASN A O 1
ATOM 1399 N N . LEU A 1 181 ? -4.302 -7.698 -12.271 1.00 73.00 181 LEU A N 1
ATOM 1400 C CA . LEU A 1 181 ? -4.183 -6.420 -11.568 1.00 73.00 181 LEU A CA 1
ATOM 1401 C C . LEU A 1 181 ? -4.647 -5.240 -12.425 1.00 73.00 181 LEU A C 1
ATOM 1403 O O . LEU A 1 181 ? -5.120 -4.258 -11.871 1.00 73.00 181 LEU A O 1
ATOM 1407 N N . LYS A 1 182 ? -4.603 -5.361 -13.759 1.00 73.69 182 LYS A N 1
ATOM 1408 C CA . LYS A 1 182 ? -5.076 -4.325 -14.693 1.00 73.69 182 LYS A CA 1
ATOM 1409 C C . LYS A 1 182 ? -6.598 -4.249 -14.812 1.00 73.69 182 LYS A C 1
ATOM 1411 O O . LYS A 1 182 ? -7.143 -3.189 -15.100 1.00 73.69 182 LYS A O 1
ATOM 1416 N N . SER A 1 183 ? -7.289 -5.373 -14.645 1.00 77.19 183 SER A N 1
ATOM 1417 C CA . SER A 1 183 ? -8.729 -5.487 -14.915 1.00 77.19 183 SER A CA 1
ATOM 1418 C C . SER A 1 183 ? -9.586 -5.553 -13.650 1.00 77.19 183 SER A C 1
ATOM 1420 O O . SER A 1 183 ? -10.762 -5.191 -13.688 1.00 77.19 183 SER A O 1
ATOM 1422 N N . SER A 1 184 ? -9.018 -5.988 -12.524 1.00 82.06 184 SER A N 1
ATOM 1423 C CA . SER A 1 184 ? -9.731 -6.133 -11.252 1.00 82.06 184 SER A CA 1
ATOM 1424 C C . SER A 1 184 ? -9.768 -4.840 -10.428 1.00 82.06 184 SER A C 1
ATOM 1426 O O . SER A 1 184 ? -8.957 -3.931 -10.618 1.00 82.06 184 SER A O 1
ATOM 1428 N N . SER A 1 185 ? -10.740 -4.745 -9.513 1.00 85.31 185 SER A N 1
ATOM 1429 C CA . SER A 1 185 ? -10.913 -3.601 -8.611 1.00 85.31 185 SER A CA 1
ATOM 1430 C C . SER A 1 185 ? -11.857 -3.928 -7.450 1.00 85.31 185 SER A C 1
ATOM 1432 O O . SER A 1 185 ? -12.793 -4.711 -7.614 1.00 85.31 185 SER A O 1
ATOM 1434 N N . ASN A 1 186 ? -11.677 -3.262 -6.303 1.00 84.88 186 ASN A N 1
ATOM 1435 C CA . ASN A 1 186 ? -12.673 -3.211 -5.225 1.00 84.88 186 ASN A CA 1
ATOM 1436 C C . ASN A 1 186 ? -13.538 -1.937 -5.222 1.00 84.88 186 ASN A C 1
ATOM 1438 O O . ASN A 1 186 ? -14.436 -1.827 -4.389 1.00 84.88 186 ASN A O 1
ATOM 1442 N N . ILE A 1 187 ? -13.268 -0.982 -6.116 1.00 85.56 187 ILE A N 1
ATOM 1443 C CA . ILE A 1 187 ? -13.960 0.317 -6.185 1.00 85.56 187 ILE A CA 1
ATOM 1444 C C . ILE A 1 187 ? -14.628 0.581 -7.541 1.00 85.56 187 ILE A C 1
ATOM 1446 O O . ILE A 1 187 ? -15.169 1.659 -7.765 1.00 85.56 187 ILE A O 1
ATOM 1450 N N . GLY A 1 188 ? -14.633 -0.413 -8.434 1.00 84.75 188 GLY A N 1
ATOM 1451 C CA . GLY A 1 188 ? -15.349 -0.367 -9.713 1.00 84.75 188 GLY A CA 1
ATOM 1452 C C . GLY A 1 188 ? -14.605 0.335 -10.853 1.00 84.75 188 GLY A C 1
ATOM 1453 O O . GLY A 1 188 ? -15.130 0.395 -11.960 1.00 84.75 188 GLY A O 1
ATOM 1454 N N . THR A 1 189 ? -13.382 0.811 -10.612 1.00 84.06 189 THR A N 1
ATOM 1455 C CA . THR A 1 189 ? -12.480 1.358 -11.635 1.00 84.06 189 THR A CA 1
ATOM 1456 C C . THR A 1 189 ? -11.381 0.332 -11.915 1.00 84.06 189 THR A C 1
ATOM 1458 O O . THR A 1 189 ? -10.570 0.087 -11.018 1.00 84.06 189 THR A O 1
ATOM 1461 N N . PRO A 1 190 ? -11.330 -0.274 -13.117 1.00 84.56 190 PRO A N 1
ATOM 1462 C CA . PRO A 1 190 ? -10.308 -1.259 -13.475 1.00 84.56 190 PRO A CA 1
ATOM 1463 C C . PRO A 1 190 ? -8.891 -0.776 -13.145 1.00 84.56 190 PRO A C 1
ATOM 1465 O O . PRO A 1 190 ? -8.564 0.390 -13.369 1.00 84.56 190 PRO A O 1
ATOM 1468 N N . GLY A 1 191 ? -8.070 -1.651 -12.564 1.00 78.50 191 GLY A N 1
ATOM 1469 C CA . GLY A 1 191 ? -6.681 -1.328 -12.233 1.00 78.50 191 GLY A CA 1
ATOM 1470 C C . GLY A 1 191 ? -6.488 -0.546 -10.935 1.00 78.50 191 GLY A C 1
ATOM 1471 O O . GLY A 1 191 ? -5.351 -0.292 -10.536 1.00 78.50 191 GLY A O 1
ATOM 1472 N N . ARG A 1 192 ? -7.576 -0.155 -10.257 1.00 85.50 192 ARG A N 1
ATOM 1473 C CA . ARG A 1 192 ? -7.513 0.624 -9.017 1.00 85.50 192 ARG A CA 1
ATOM 1474 C C . ARG A 1 192 ? -8.024 -0.160 -7.824 1.00 85.50 192 ARG A C 1
ATOM 1476 O O . ARG A 1 192 ? -9.160 -0.643 -7.812 1.00 85.50 192 ARG A O 1
ATOM 1483 N N . TRP A 1 193 ? -7.204 -0.171 -6.781 1.00 87.00 193 TRP A N 1
ATOM 1484 C CA . TRP A 1 193 ? -7.549 -0.711 -5.477 1.00 87.00 193 TRP A CA 1
ATOM 1485 C C . TRP A 1 193 ? -7.365 0.351 -4.399 1.00 87.00 193 TRP A C 1
ATOM 1487 O O . TRP A 1 193 ? -6.344 1.042 -4.359 1.00 87.00 193 TRP A O 1
ATOM 1497 N N . ALA A 1 194 ? -8.353 0.482 -3.516 1.00 89.00 194 ALA A N 1
ATOM 1498 C CA . ALA A 1 194 ? -8.329 1.481 -2.454 1.00 89.00 194 ALA A CA 1
ATOM 1499 C C . ALA A 1 194 ? -8.668 0.865 -1.094 1.00 89.00 194 ALA A C 1
ATOM 1501 O O . ALA A 1 194 ? -9.664 0.149 -0.956 1.00 89.00 194 ALA A O 1
ATOM 1502 N N . PHE A 1 195 ? -7.865 1.175 -0.072 1.00 87.19 195 PHE A N 1
ATOM 1503 C CA . PHE A 1 195 ? -8.024 0.605 1.268 1.00 87.19 195 PHE A CA 1
ATOM 1504 C C . PHE A 1 195 ? -7.957 1.668 2.363 1.00 87.19 195 PHE A C 1
ATOM 1506 O O . PHE A 1 195 ? -7.054 2.505 2.406 1.00 87.19 195 PHE A O 1
ATOM 1513 N N . VAL A 1 196 ? -8.901 1.589 3.305 1.00 84.56 196 VAL A N 1
ATOM 1514 C CA . VAL A 1 196 ? -8.901 2.408 4.523 1.00 84.56 196 VAL A CA 1
ATOM 1515 C C . VAL A 1 196 ? -7.988 1.770 5.563 1.00 84.56 196 VAL A C 1
ATOM 1517 O O . VAL A 1 196 ? -8.374 0.804 6.221 1.00 84.56 196 VAL A O 1
ATOM 1520 N N . VAL A 1 197 ? -6.795 2.343 5.728 1.00 83.69 197 VAL A N 1
ATOM 1521 C CA . VAL A 1 197 ? -5.723 1.807 6.589 1.00 83.69 197 VAL A CA 1
ATOM 1522 C C . VAL A 1 197 ? -5.500 2.624 7.865 1.00 83.69 197 VAL A C 1
ATOM 1524 O O . VAL A 1 197 ? -4.691 2.255 8.704 1.00 83.69 197 VAL A O 1
ATOM 1527 N N . ASN A 1 198 ? -6.235 3.719 8.068 1.00 71.88 198 ASN A N 1
ATOM 1528 C CA . ASN A 1 198 ? -6.084 4.593 9.238 1.00 71.88 198 ASN A CA 1
ATOM 1529 C C . ASN A 1 198 ? -6.812 4.105 10.505 1.00 71.88 198 ASN A C 1
ATOM 1531 O O . ASN A 1 198 ? -6.723 4.754 11.552 1.00 71.88 198 ASN A O 1
ATOM 1535 N N . LYS A 1 199 ? -7.567 3.002 10.431 1.00 65.12 199 LYS A N 1
ATOM 1536 C CA . LYS A 1 199 ? -8.235 2.434 11.607 1.00 65.12 199 LYS A CA 1
ATOM 1537 C C . LYS A 1 199 ? -7.180 1.927 12.589 1.00 65.12 199 LYS A C 1
ATOM 1539 O O . LYS A 1 199 ? -6.170 1.364 12.179 1.00 65.12 199 LYS A O 1
ATOM 1544 N N . GLY A 1 200 ? -7.406 2.140 13.885 1.00 57.22 200 GLY A N 1
ATOM 1545 C CA . GLY A 1 200 ? -6.541 1.581 14.923 1.00 57.22 200 GLY A CA 1
ATOM 1546 C C . GLY A 1 200 ? -6.432 0.061 14.798 1.00 57.22 200 GLY A C 1
ATOM 1547 O O . GLY A 1 200 ? -7.344 -0.587 14.276 1.00 57.22 200 GLY A O 1
ATOM 1548 N N . THR A 1 201 ? -5.345 -0.520 15.303 1.00 53.31 201 THR A N 1
ATOM 1549 C CA . THR A 1 201 ? -5.342 -1.950 15.601 1.00 53.31 201 THR A CA 1
ATOM 1550 C C . THR A 1 201 ? -6.524 -2.228 16.524 1.00 53.31 201 THR A C 1
ATOM 1552 O O . THR A 1 201 ? -6.720 -1.553 17.535 1.00 53.31 201 THR A O 1
ATOM 1555 N N . VAL A 1 202 ? -7.357 -3.206 16.166 1.00 52.84 202 VAL A N 1
ATOM 1556 C CA . VAL A 1 202 ? -8.323 -3.743 17.125 1.00 52.84 202 VAL A CA 1
ATOM 1557 C C . VAL A 1 202 ? -7.500 -4.188 18.335 1.00 52.84 202 VAL A C 1
ATOM 1559 O O . VAL A 1 202 ? -6.474 -4.848 18.147 1.00 52.84 202 VAL A O 1
ATOM 1562 N N . ASN A 1 203 ? -7.899 -3.805 19.554 1.00 46.53 203 ASN A N 1
ATOM 1563 C CA . ASN A 1 203 ? -7.320 -4.353 20.782 1.00 46.53 203 ASN A CA 1
ATOM 1564 C C . ASN A 1 203 ? -7.561 -5.863 20.762 1.00 46.53 203 ASN A C 1
ATOM 1566 O O . ASN A 1 203 ? -8.611 -6.353 21.170 1.00 46.53 203 ASN A O 1
ATOM 1570 N N . THR A 1 204 ? -6.612 -6.587 20.185 1.00 52.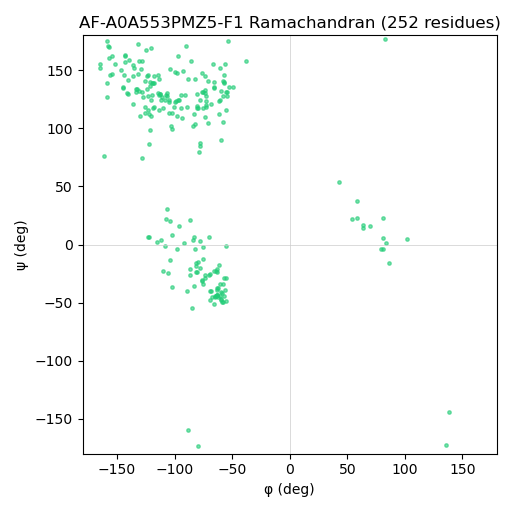09 204 THR A N 1
ATOM 1571 C CA . THR A 1 204 ? -6.737 -8.010 19.925 1.00 52.09 204 THR A CA 1
ATOM 1572 C C . THR A 1 204 ? -6.019 -8.695 21.068 1.00 52.09 204 THR A C 1
ATOM 1574 O O . THR A 1 204 ? -4.799 -8.592 21.189 1.00 52.09 204 THR A O 1
ATOM 1577 N N . VAL A 1 205 ? -6.765 -9.368 21.942 1.00 59.62 205 VAL A N 1
ATOM 1578 C CA . VAL A 1 205 ? -6.151 -10.270 22.917 1.00 59.62 205 VAL A CA 1
ATOM 1579 C C . VAL A 1 205 ? -5.701 -11.504 22.144 1.00 59.62 205 VAL A C 1
ATOM 1581 O O . VAL A 1 205 ? -6.522 -12.268 21.641 1.00 59.62 205 VAL A O 1
ATOM 1584 N N . GLY A 1 206 ? -4.387 -11.666 21.998 1.00 62.03 206 GLY A N 1
ATOM 1585 C CA . GLY A 1 206 ? -3.811 -12.856 21.387 1.00 62.03 206 GLY A CA 1
ATOM 1586 C C . GLY A 1 206 ? -4.018 -14.064 22.296 1.00 62.03 206 GLY A C 1
ATOM 1587 O O . GLY A 1 206 ? -3.548 -14.071 23.430 1.00 62.03 206 GLY A O 1
ATOM 1588 N N . LEU A 1 207 ? -4.701 -15.090 21.794 1.00 69.69 207 LEU A N 1
ATOM 1589 C CA . LEU A 1 207 ? -4.898 -16.357 22.490 1.00 69.69 207 LEU A CA 1
ATOM 1590 C C . LEU A 1 207 ? -4.159 -17.460 21.725 1.00 69.69 207 LEU A C 1
ATOM 1592 O O . LEU A 1 207 ? -4.505 -17.764 20.585 1.00 69.69 207 LEU A O 1
ATOM 1596 N N . HIS A 1 208 ? -3.141 -18.058 22.346 1.00 74.00 208 HIS A N 1
ATOM 1597 C CA . HIS A 1 208 ? -2.472 -19.240 21.803 1.00 74.00 208 HIS A CA 1
ATOM 1598 C C . HIS A 1 208 ? -3.110 -20.490 22.411 1.00 74.00 208 HIS A C 1
ATOM 1600 O O . HIS A 1 208 ? -3.062 -20.681 23.625 1.00 74.00 208 HIS A O 1
ATOM 1606 N N . LEU A 1 209 ? -3.711 -21.338 21.577 1.00 76.25 209 LEU A N 1
ATOM 1607 C CA . LEU A 1 209 ? -4.352 -22.579 22.011 1.00 76.25 209 LEU A CA 1
ATOM 1608 C C . LEU A 1 209 ? -3.583 -23.778 21.476 1.00 76.25 209 LEU A C 1
ATOM 1610 O O . LEU A 1 209 ? -3.319 -23.871 20.279 1.00 76.25 209 LEU A O 1
ATOM 1614 N N . HIS A 1 210 ? -3.266 -24.716 22.364 1.00 79.81 210 HIS A N 1
ATOM 1615 C CA . HIS A 1 210 ? -2.819 -26.040 21.963 1.00 79.81 210 HIS A CA 1
ATOM 1616 C C . HIS A 1 210 ? -4.049 -26.936 21.822 1.00 79.81 210 HIS A C 1
ATOM 1618 O O . HIS A 1 210 ? -4.781 -27.136 22.791 1.00 79.81 210 HIS A O 1
ATOM 1624 N N . LEU A 1 211 ? -4.292 -27.446 20.617 1.00 78.19 211 LEU A N 1
ATOM 1625 C CA . LEU A 1 211 ? -5.437 -28.300 20.318 1.00 78.19 211 LEU A CA 1
ATOM 1626 C C . LEU A 1 211 ? -4.937 -29.658 19.836 1.00 78.19 211 LEU A C 1
ATOM 1628 O O . LEU A 1 211 ? -4.138 -29.732 18.906 1.00 78.19 211 LEU A O 1
ATOM 1632 N N . SER A 1 212 ? -5.439 -30.724 20.450 1.00 79.69 212 SER A N 1
ATOM 1633 C CA . SER A 1 212 ? -5.254 -32.088 19.960 1.00 79.69 212 SER A CA 1
ATOM 1634 C C . SER A 1 212 ? -6.483 -32.470 19.142 1.00 79.69 212 SER A C 1
ATOM 1636 O O . SER A 1 212 ? -7.611 -32.370 19.623 1.00 79.69 212 SER A O 1
ATOM 1638 N N . SER A 1 213 ? -6.274 -32.871 17.891 1.00 76.81 213 SER A N 1
ATOM 1639 C CA . SER A 1 213 ? -7.338 -33.230 16.955 1.00 76.81 213 SER A CA 1
ATOM 1640 C C . SER A 1 213 ? -6.911 -34.435 16.130 1.00 76.81 213 SER A C 1
ATOM 1642 O O . SER A 1 213 ? -5.759 -34.526 15.717 1.00 76.81 213 SER A O 1
ATOM 1644 N N . ILE A 1 214 ? -7.856 -35.336 15.868 1.00 79.25 214 ILE A N 1
ATOM 1645 C CA . ILE A 1 214 ? -7.687 -36.437 14.910 1.00 79.25 214 ILE A CA 1
ATOM 1646 C C . ILE A 1 214 ? -7.833 -35.966 13.453 1.00 79.25 214 ILE A C 1
ATOM 1648 O O . ILE A 1 214 ? -7.355 -36.628 12.539 1.00 79.25 214 ILE A O 1
ATOM 1652 N N . SER A 1 215 ? -8.481 -34.818 13.231 1.00 79.56 215 SER A N 1
ATOM 1653 C CA . SER A 1 215 ? -8.649 -34.193 11.916 1.00 79.56 215 SER A CA 1
ATOM 1654 C C . SER A 1 215 ? -7.539 -33.181 11.644 1.00 79.56 215 SER A C 1
ATOM 1656 O O . SER A 1 215 ? -7.066 -32.511 12.569 1.00 79.56 215 SER A O 1
ATOM 1658 N N . ASN A 1 216 ? -7.171 -33.018 10.371 1.00 79.38 216 ASN A N 1
ATOM 1659 C CA . ASN A 1 216 ? -6.187 -32.028 9.957 1.00 79.38 216 ASN A CA 1
ATOM 1660 C C . ASN A 1 216 ? -6.754 -30.603 10.071 1.00 79.38 216 ASN A C 1
ATOM 1662 O O . ASN A 1 216 ? -7.559 -30.163 9.253 1.00 79.38 216 ASN A O 1
ATOM 1666 N N . LEU A 1 217 ? -6.331 -29.870 11.101 1.00 78.62 217 LEU A N 1
ATOM 1667 C CA . LEU A 1 217 ? -6.841 -28.525 11.379 1.00 78.62 217 LEU A CA 1
ATOM 1668 C C . LEU A 1 217 ? -6.289 -27.445 10.441 1.00 78.62 217 LEU A C 1
ATOM 1670 O O . LEU A 1 217 ? -6.677 -26.291 10.580 1.00 78.62 217 LEU A O 1
ATOM 1674 N N . THR A 1 218 ? -5.390 -27.783 9.512 1.00 76.19 218 THR A N 1
ATOM 1675 C CA . THR A 1 218 ? -4.959 -26.846 8.464 1.00 76.19 218 THR A CA 1
ATOM 1676 C C . THR A 1 218 ? -5.967 -26.743 7.319 1.00 76.19 218 THR A C 1
ATOM 1678 O O . THR A 1 218 ? -5.880 -25.807 6.532 1.00 76.19 218 THR A O 1
ATOM 1681 N N . ASP A 1 219 ? -6.924 -27.672 7.216 1.00 78.38 219 ASP A N 1
ATOM 1682 C CA . ASP A 1 219 ? -7.961 -27.629 6.183 1.00 78.38 219 ASP A CA 1
ATOM 1683 C C . ASP A 1 219 ? -9.006 -26.556 6.530 1.00 78.38 219 ASP A C 1
ATOM 1685 O O . ASP A 1 219 ? -9.527 -26.520 7.649 1.00 78.38 219 ASP A O 1
ATOM 1689 N N . SER A 1 220 ? -9.350 -25.691 5.570 1.00 70.25 220 SER A N 1
ATOM 1690 C CA . SER A 1 220 ? -10.198 -24.503 5.791 1.00 70.25 220 SER A CA 1
ATOM 1691 C C . SER A 1 220 ? -11.564 -24.819 6.416 1.00 70.25 220 SER A C 1
ATOM 1693 O O . SER A 1 220 ? -12.012 -24.110 7.318 1.00 70.25 220 SER A O 1
ATOM 1695 N N . GLY A 1 221 ? -12.199 -25.923 6.008 1.00 77.31 221 GLY A N 1
ATOM 1696 C CA . GLY A 1 221 ? -13.455 -26.389 6.604 1.00 77.31 221 GLY A CA 1
ATOM 1697 C C . GLY A 1 221 ? -13.317 -26.751 8.088 1.00 77.31 221 GLY A C 1
ATOM 1698 O O . GLY A 1 221 ? -14.191 -26.430 8.892 1.00 77.31 221 GLY A O 1
ATOM 1699 N N . ASN A 1 222 ? -12.187 -27.345 8.481 1.00 79.56 222 ASN A N 1
ATOM 1700 C CA . ASN A 1 222 ? -11.914 -27.715 9.872 1.00 79.56 222 ASN A CA 1
ATOM 1701 C C . ASN A 1 222 ? -11.563 -26.488 10.728 1.00 79.56 222 ASN A C 1
ATOM 1703 O O . ASN A 1 222 ? -11.942 -26.431 11.900 1.00 79.56 222 ASN A O 1
ATOM 1707 N N . VAL A 1 223 ? -10.889 -25.489 10.145 1.00 80.75 223 VAL A N 1
ATOM 1708 C CA . VAL A 1 223 ? -10.565 -24.218 10.814 1.00 80.75 223 VAL A CA 1
ATOM 1709 C C . 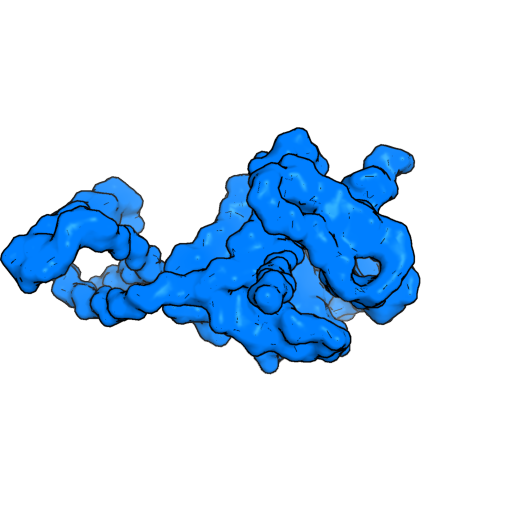VAL A 1 223 ? -11.826 -23.506 11.292 1.00 80.75 223 VAL A C 1
ATOM 1711 O O . VAL A 1 223 ? -11.897 -23.120 12.460 1.00 80.75 223 VAL A O 1
ATOM 1714 N N . GLN A 1 224 ? -12.831 -23.356 10.423 1.00 82.00 224 GLN A N 1
ATOM 1715 C CA . GLN A 1 224 ? -14.045 -22.619 10.775 1.00 82.00 224 GLN A CA 1
ATOM 1716 C C . GLN A 1 224 ? -14.802 -23.296 11.926 1.00 82.00 224 GLN A C 1
ATOM 1718 O O . GLN A 1 224 ? -15.177 -22.639 12.896 1.00 82.00 224 GLN A O 1
ATOM 1723 N N . VAL A 1 225 ? -14.922 -24.628 11.882 1.00 84.12 225 VAL A N 1
ATOM 1724 C CA . VAL A 1 225 ? -15.556 -25.419 12.951 1.00 84.12 225 VAL A CA 1
ATOM 1725 C C . VAL A 1 225 ? -14.836 -25.238 14.291 1.00 84.12 225 VAL A C 1
ATOM 1727 O O . VAL A 1 225 ? -15.478 -25.135 15.339 1.00 84.12 225 VAL A O 1
ATOM 1730 N N . ILE A 1 226 ? -13.501 -25.201 14.285 1.00 84.56 226 ILE A N 1
ATOM 1731 C CA . ILE A 1 226 ? -12.716 -24.961 15.501 1.00 84.56 226 ILE A CA 1
ATOM 1732 C C . ILE A 1 226 ? -12.926 -23.537 16.016 1.00 84.56 226 ILE A C 1
ATOM 1734 O O . ILE A 1 226 ? -13.140 -23.371 17.216 1.00 84.56 226 ILE A O 1
ATOM 1738 N N . LEU A 1 227 ? -12.895 -22.523 15.147 1.00 86.00 227 LEU A N 1
ATOM 1739 C CA . LEU A 1 227 ? -13.129 -21.132 15.548 1.00 86.00 227 LEU A CA 1
ATOM 1740 C C . LEU A 1 227 ? -14.503 -20.963 16.200 1.00 86.00 227 LEU A C 1
ATOM 1742 O O . LEU A 1 227 ? -14.601 -20.328 17.251 1.00 86.00 227 LEU A O 1
ATOM 1746 N N . ASP A 1 228 ? -15.534 -21.603 15.651 1.00 88.62 228 ASP A N 1
ATOM 1747 C CA . ASP A 1 228 ? -16.881 -21.570 16.218 1.00 88.62 228 ASP A CA 1
ATOM 1748 C C . ASP A 1 228 ? -16.928 -22.237 17.601 1.00 88.62 228 ASP A C 1
ATOM 1750 O O . ASP A 1 228 ? -17.477 -21.667 18.549 1.00 88.62 228 ASP A O 1
ATOM 1754 N N . LYS A 1 229 ? -16.283 -23.401 17.768 1.00 87.19 229 LYS A N 1
ATOM 1755 C CA . LYS A 1 229 ? -16.178 -24.084 19.072 1.00 87.19 229 LYS A CA 1
ATOM 1756 C C . LYS A 1 229 ? -15.403 -23.262 20.104 1.00 87.19 229 LYS A C 1
ATOM 1758 O O . LYS A 1 229 ? -15.827 -23.164 21.257 1.00 87.19 229 LYS A O 1
ATOM 1763 N N . VAL A 1 230 ? -14.285 -22.653 19.706 1.00 87.31 230 VAL A N 1
ATOM 1764 C CA . VAL A 1 230 ? -13.494 -21.769 20.576 1.00 87.31 230 VAL A CA 1
ATOM 1765 C C . VAL A 1 230 ? -14.332 -20.560 20.982 1.00 87.31 230 VAL A C 1
ATOM 1767 O O . VAL A 1 230 ? -14.389 -20.240 22.170 1.00 87.31 230 VAL A O 1
ATOM 1770 N N . LYS A 1 231 ? -15.054 -19.938 20.040 1.00 90.44 231 LYS A N 1
ATOM 1771 C CA . LYS A 1 231 ? -15.958 -18.819 20.325 1.00 90.44 231 LYS A CA 1
ATOM 1772 C C . LYS A 1 231 ? -17.032 -19.214 21.333 1.00 90.44 231 LYS A C 1
ATOM 1774 O O . LYS A 1 231 ? -17.196 -18.521 22.333 1.00 90.44 231 LYS A O 1
ATOM 1779 N N . GLN A 1 232 ? -17.716 -20.338 21.120 1.00 90.94 232 GLN A N 1
ATOM 1780 C CA . GLN A 1 232 ? -18.731 -20.840 22.051 1.00 90.94 232 GLN A CA 1
ATOM 1781 C C . GLN A 1 232 ? -18.156 -21.054 23.456 1.00 90.94 232 GLN A C 1
ATOM 1783 O O . GLN A 1 232 ? -18.761 -20.627 24.441 1.00 90.94 232 GLN A O 1
ATOM 1788 N N . LYS A 1 233 ? -16.962 -21.653 23.561 1.00 88.38 233 LYS A N 1
ATOM 1789 C CA . LYS A 1 233 ? -16.308 -21.875 24.855 1.00 88.38 233 LYS A CA 1
ATOM 1790 C C . LYS A 1 233 ? -15.941 -20.556 25.533 1.00 88.38 233 LYS A C 1
ATOM 1792 O O . LYS A 1 233 ? -16.204 -20.401 26.721 1.00 88.38 233 LYS A O 1
ATOM 1797 N N . LEU A 1 234 ? -15.379 -19.598 24.805 1.00 86.94 234 LEU A N 1
ATOM 1798 C CA . LEU A 1 234 ? -15.043 -18.272 25.327 1.00 86.94 234 LEU A CA 1
ATOM 1799 C C . LEU A 1 234 ? -16.283 -17.520 25.834 1.00 86.94 234 LEU A C 1
ATOM 1801 O O . LEU A 1 234 ? -16.264 -16.999 26.948 1.00 86.94 234 LEU A O 1
ATOM 1805 N N . VAL A 1 235 ? -17.382 -17.549 25.074 1.00 91.44 235 VAL A N 1
ATOM 1806 C CA . VAL A 1 235 ? -18.665 -16.956 25.484 1.00 91.44 235 VAL A CA 1
ATOM 1807 C C . VAL A 1 235 ? -19.219 -17.645 26.734 1.00 91.44 235 VAL A C 1
ATOM 1809 O O . VAL A 1 235 ? -19.617 -16.973 27.681 1.00 91.44 235 VAL A O 1
ATOM 1812 N N . SER A 1 236 ? -19.159 -18.981 26.803 1.00 93.06 236 SER A N 1
ATOM 1813 C CA . SER A 1 236 ? -19.587 -19.732 27.996 1.00 93.06 236 SER A CA 1
ATOM 1814 C C . SER A 1 236 ? -18.758 -19.424 29.252 1.00 93.06 236 SER A C 1
ATOM 1816 O O . SER A 1 236 ? -19.237 -19.633 30.361 1.00 93.06 236 SER A O 1
ATOM 1818 N N . ASN A 1 237 ? -17.535 -18.907 29.085 1.00 90.19 237 ASN A N 1
ATOM 1819 C CA . ASN A 1 237 ? -16.650 -18.484 30.174 1.00 90.19 237 ASN A CA 1
ATOM 1820 C C . ASN A 1 237 ? -16.738 -16.970 30.461 1.00 90.19 237 ASN A C 1
ATOM 1822 O O . ASN A 1 237 ? -15.862 -16.423 31.127 1.00 90.19 237 ASN A O 1
ATOM 1826 N N . GLY A 1 238 ? -17.778 -16.287 29.968 1.00 87.38 238 GLY A N 1
ATOM 1827 C CA . GLY A 1 238 ? -18.100 -14.910 30.352 1.00 87.38 238 GLY A CA 1
ATOM 1828 C C . GLY A 1 238 ? -17.693 -13.828 29.353 1.00 87.38 238 GLY A C 1
ATOM 1829 O O . GLY A 1 238 ? -17.881 -12.648 29.646 1.00 87.38 238 GLY A O 1
ATOM 1830 N N . LEU A 1 239 ? -17.169 -14.183 28.173 1.00 84.94 239 LEU A N 1
ATOM 1831 C CA . LEU A 1 239 ? -16.973 -13.191 27.113 1.00 84.94 239 LEU A CA 1
ATOM 1832 C C . LEU A 1 239 ? -18.301 -12.833 26.414 1.00 84.94 239 LEU A C 1
ATOM 1834 O O . LEU A 1 239 ? -19.172 -13.691 26.263 1.00 84.94 239 LEU A O 1
ATOM 1838 N N . PRO A 1 240 ? -18.467 -11.583 25.939 1.00 86.31 240 PRO A N 1
ATOM 1839 C CA . PRO A 1 240 ? -19.652 -11.172 25.187 1.00 86.31 240 PRO A CA 1
ATOM 1840 C C . PRO A 1 240 ? -19.897 -12.018 23.928 1.00 86.31 240 PRO A C 1
ATOM 1842 O O . PRO A 1 240 ? -18.965 -12.410 23.231 1.00 86.31 240 PRO A O 1
ATOM 1845 N N . SER A 1 241 ? -21.157 -12.255 23.562 1.00 88.38 241 SER A N 1
ATOM 1846 C CA . SER A 1 241 ? -21.511 -13.051 22.371 1.00 88.38 241 SER A CA 1
ATOM 1847 C C . SER A 1 241 ? -21.088 -12.410 21.040 1.00 88.38 241 SER A C 1
ATOM 1849 O O . SER A 1 241 ? -20.897 -13.103 20.035 1.00 88.38 241 SER A O 1
ATOM 1851 N N . ASN A 1 242 ? -20.898 -11.089 21.033 1.00 87.12 242 ASN A N 1
ATOM 1852 C CA . ASN A 1 242 ? -20.463 -10.315 19.875 1.00 87.12 242 ASN A CA 1
ATOM 1853 C C . ASN A 1 242 ? -18.937 -10.323 19.659 1.00 87.12 242 ASN A C 1
ATOM 1855 O O . ASN A 1 242 ? -18.471 -9.624 18.759 1.00 87.12 242 ASN A O 1
ATOM 1859 N N . ILE A 1 243 ? -18.158 -11.110 20.419 1.00 84.38 243 ILE A N 1
ATOM 1860 C CA . ILE A 1 243 ? -16.726 -11.269 20.131 1.00 84.38 243 ILE A CA 1
ATOM 1861 C C . ILE A 1 243 ? -16.507 -11.791 18.703 1.00 84.38 243 ILE A C 1
ATOM 1863 O O . ILE A 1 243 ? -17.219 -12.678 18.211 1.00 84.38 243 ILE A O 1
ATOM 1867 N N . GLN A 1 244 ? -15.493 -11.243 18.041 1.00 81.06 244 GLN A N 1
ATOM 1868 C CA . GLN A 1 244 ? -15.002 -11.713 16.750 1.00 81.06 244 GLN A CA 1
ATOM 1869 C C . GLN A 1 244 ? -13.668 -12.424 16.972 1.00 81.06 244 GLN A C 1
ATOM 1871 O O . GLN A 1 244 ? -12.775 -11.878 17.617 1.00 81.06 244 GLN A O 1
ATOM 1876 N N . LEU A 1 245 ? -13.552 -13.653 16.465 1.00 80.00 245 LEU A N 1
ATOM 1877 C CA . LEU A 1 245 ? -12.299 -14.399 16.467 1.00 80.00 245 LEU A CA 1
ATOM 1878 C C . LEU A 1 245 ? -11.726 -14.376 15.059 1.00 80.00 245 LEU A C 1
ATOM 1880 O O . LEU A 1 245 ? -12.372 -14.846 14.129 1.00 80.00 245 LEU A O 1
ATOM 1884 N N . ASN A 1 246 ? -10.506 -13.867 14.934 1.00 75.31 246 ASN A N 1
ATOM 1885 C CA . ASN A 1 246 ? -9.745 -13.923 13.697 1.00 75.31 246 ASN A CA 1
ATOM 1886 C C . ASN A 1 246 ? -8.562 -14.862 13.914 1.00 75.31 246 ASN A C 1
ATOM 1888 O O . ASN A 1 246 ? -7.781 -14.690 14.855 1.00 75.31 246 ASN A O 1
ATOM 1892 N N . LEU A 1 247 ? -8.444 -15.877 13.063 1.00 76.88 247 LEU A N 1
ATOM 1893 C CA . LEU A 1 247 ? -7.316 -16.792 13.111 1.00 76.88 247 LEU A CA 1
ATOM 1894 C C . LEU A 1 247 ? -6.062 -16.081 12.596 1.00 76.88 247 LEU A C 1
ATOM 1896 O O . LEU A 1 247 ? -6.061 -15.557 11.488 1.00 76.88 247 LEU A O 1
ATOM 1900 N N . LYS A 1 248 ? -4.983 -16.115 13.383 1.00 71.44 248 LYS A N 1
ATOM 1901 C CA . LYS A 1 248 ? -3.673 -15.625 12.938 1.00 71.44 248 LYS A CA 1
ATOM 1902 C C . LYS A 1 248 ? -2.890 -16.694 12.173 1.00 71.44 248 LYS A C 1
ATOM 1904 O O . LYS A 1 248 ? -2.449 -16.462 11.058 1.00 71.44 248 LYS A O 1
ATOM 1909 N N . LYS A 1 249 ? -2.707 -17.870 12.783 1.00 77.25 249 LYS A N 1
ATOM 1910 C CA . LYS A 1 249 ? -1.940 -18.985 12.210 1.00 77.25 249 LYS A CA 1
ATOM 1911 C C . LYS A 1 249 ? -2.383 -20.310 12.823 1.00 77.25 249 LYS A C 1
ATOM 1913 O O . LYS A 1 249 ? -2.676 -20.357 14.017 1.00 77.25 249 LYS A O 1
ATOM 1918 N N . VAL A 1 250 ? -2.355 -21.382 12.033 1.00 80.50 250 VAL A N 1
ATOM 1919 C CA . VAL A 1 250 ? -2.423 -22.768 12.521 1.00 80.50 250 VAL A CA 1
ATOM 1920 C C . VAL A 1 250 ? -1.082 -23.428 12.243 1.00 80.50 250 VAL A C 1
ATOM 1922 O O . VAL A 1 250 ? -0.564 -23.353 11.133 1.00 80.50 250 VAL A O 1
ATOM 1925 N N . LEU A 1 251 ? -0.507 -24.056 13.265 1.00 79.69 251 LEU A N 1
ATOM 1926 C CA . LEU A 1 251 ? 0.738 -24.806 13.158 1.00 79.69 251 LEU A CA 1
ATOM 1927 C C . LEU A 1 251 ? 0.458 -26.259 13.514 1.00 79.69 251 LEU A C 1
ATOM 1929 O O . LEU A 1 251 ? 0.080 -26.557 14.647 1.00 79.69 251 LEU A O 1
ATOM 1933 N N . LYS A 1 252 ? 0.666 -27.162 12.554 1.00 80.56 252 LYS A N 1
ATOM 1934 C CA . LYS A 1 252 ? 0.689 -28.595 12.836 1.00 80.56 252 LYS A CA 1
ATOM 1935 C C . LYS A 1 252 ? 2.015 -28.911 13.522 1.00 80.56 252 LYS A C 1
ATOM 1937 O O . LYS A 1 252 ? 3.072 -28.684 12.940 1.00 80.56 252 LYS A O 1
ATOM 1942 N N . LYS A 1 253 ? 1.960 -29.393 14.764 1.00 77.44 253 LYS A N 1
ATOM 1943 C CA . LYS A 1 253 ? 3.141 -29.979 15.400 1.00 77.44 253 LYS A CA 1
ATOM 1944 C C . LYS A 1 253 ? 3.294 -31.420 14.892 1.00 77.44 253 LYS A C 1
ATOM 1946 O O . LYS A 1 253 ? 2.276 -32.116 14.862 1.00 77.44 253 LYS A O 1
ATOM 1951 N N . PRO A 1 254 ? 4.488 -31.809 14.415 1.00 67.62 254 PRO A N 1
ATOM 1952 C CA . PRO A 1 254 ? 4.776 -33.189 14.039 1.00 67.62 254 PRO A CA 1
ATOM 1953 C C . PRO A 1 254 ? 4.710 -34.129 15.245 1.00 67.62 254 PRO A C 1
ATOM 1955 O O . PRO A 1 254 ? 4.912 -33.647 16.386 1.00 67.62 254 PRO A O 1
#

Mean predicted aligned error: 11.13 Å

Organism: NCBI:txid2873325

Foldseek 3Di:
DDDDPQFAKDKFFADDDDDPVVPVRADDDDPFAKDFLAPPDWDWDKDFAPDWHAFQADTARIWIQILQQKIWGPDRDPDQADDDPPPLDATKIAGSKRGNFSNVRDWMKGKDKDQDDCSQVVVQVVCCLQPPPPNDGGRMDMDIYTHGDDFWQIWGWIYDGPALDTDTDPPSRPGGGDPQCQADEPRPDGRIYMDRRNHHGDPDDDDDDDDDDPDDCVDPVNVVVVLVVVLVVVVVVPDDNPDDDRDDDDDDDD